Protein 5D91 (pdb70)

Structure (mmCIF, N/CA/C/O backbone):
data_5D91
#
_entry.id   5D91
#
_cell.length_a   48.632
_cell.length_b   94.069
_cell.length_c   103.916
_cell.angle_alpha   90.000
_cell.angle_beta   90.000
_cell.angle_gamma   90.000
#
_symmetry.space_group_name_H-M   'P 21 21 2'
#
loop_
_entity.id
_entity.type
_entity.pdbx_description
1 polymer 'AF2299 protein,Phosphatidylinositol synthase'
2 non-polymer 'SULFATE ION'
3 non-polymer Octadecane
4 non-polymer 'MAGNESIUM ION'
5 water water
#
loop_
_atom_site.group_PDB
_atom_site.id
_atom_site.type_symbol
_atom_site.label_atom_id
_atom_site.label_alt_id
_atom_site.label_comp_id
_atom_site.label_asym_id
_atom_site.label_entity_id
_atom_site.label_seq_id
_atom_site.pdbx_PDB_ins_code
_atom_site.Cartn_x
_atom_site.Cartn_y
_atom_site.Cartn_z
_atom_site.occupancy
_atom_site.B_iso_or_equiv
_atom_site.auth_seq_id
_atom_site.auth_comp_id
_atom_site.auth_asym_id
_atom_site.auth_atom_id
_atom_site.pdbx_PDB_model_num
ATOM 1 N N . MET A 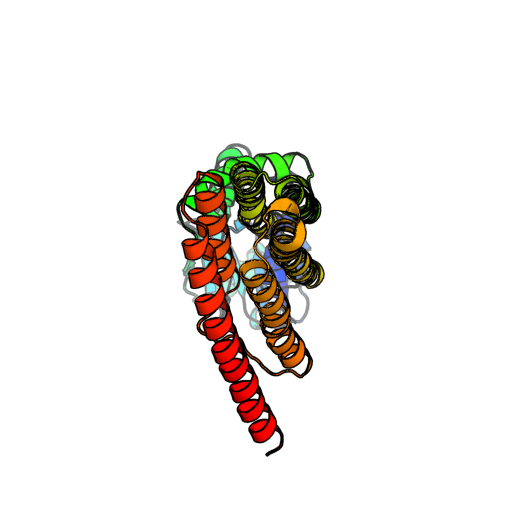1 1 ? -31.093 10.596 4.377 1.00 133.91 -130 MET A N 1
ATOM 2 C CA . MET A 1 1 ? -31.145 11.903 5.019 1.00 131.49 -130 MET A CA 1
ATOM 3 C C . MET A 1 1 ? -32.446 12.616 4.643 1.00 131.41 -130 MET A C 1
ATOM 4 O O . MET A 1 1 ? -32.793 12.723 3.466 1.00 134.62 -130 MET A O 1
ATOM 9 N N . ARG A 1 2 ? -33.165 13.090 5.655 1.00 127.08 -129 ARG A N 1
ATOM 10 C CA . ARG A 1 2 ? -34.453 13.756 5.462 1.00 122.41 -129 ARG A CA 1
ATOM 11 C C . ARG A 1 2 ? -34.402 15.281 5.628 1.00 116.92 -129 ARG A C 1
ATOM 12 O O . ARG A 1 2 ? -33.820 15.791 6.589 1.00 112.00 -129 ARG A O 1
ATOM 20 N N . LEU A 1 3 ? -35.016 16.001 4.689 1.00 116.23 -128 LEU A N 1
ATOM 21 C CA . LEU A 1 3 ? -35.007 17.467 4.703 1.00 112.97 -128 LEU A CA 1
ATOM 22 C C . LEU A 1 3 ? -36.393 18.071 4.915 1.00 107.02 -128 LEU A C 1
ATOM 23 O O . LEU A 1 3 ? -37.372 17.659 4.287 1.00 107.33 -128 LEU A O 1
ATOM 28 N N . ALA A 1 4 ? -36.456 19.072 5.788 1.00 101.60 -127 ALA A N 1
ATOM 29 C CA . ALA A 1 4 ? -37.702 19.784 6.071 1.00 90.27 -127 ALA A CA 1
ATOM 30 C C . ALA A 1 4 ? -37.536 21.297 5.921 1.00 85.62 -127 ALA A C 1
ATOM 31 O O . ALA A 1 4 ? -36.769 21.934 6.649 1.00 81.72 -127 ALA A O 1
ATOM 33 N N . TYR A 1 5 ? -38.224 21.857 4.936 1.00 84.31 -126 TYR A N 1
ATOM 34 C CA . TYR A 1 5 ? -38.187 23.291 4.685 1.00 83.83 -126 TYR A CA 1
ATOM 35 C C . TYR A 1 5 ? -39.366 24.025 5.344 1.00 83.65 -126 TYR A C 1
ATOM 36 O O . TYR A 1 5 ? -40.526 23.790 4.998 1.00 88.66 -126 TYR A O 1
ATOM 45 N N . VAL A 1 6 ? -39.071 24.900 6.304 1.00 78.82 -125 VAL A N 1
ATOM 46 C CA . VAL A 1 6 ? -40.109 25.702 6.954 1.00 76.78 -125 VAL A CA 1
ATOM 47 C C . VAL A 1 6 ? -39.942 27.155 6.526 1.00 78.99 -125 VAL A C 1
ATOM 48 O O . VAL A 1 6 ? -38.842 27.701 6.601 1.00 84.85 -125 VAL A O 1
ATOM 52 N N . LYS A 1 7 ? -41.035 27.809 6.145 1.00 77.19 -124 LYS A N 1
ATOM 53 C CA . LYS A 1 7 ? -40.930 29.178 5.657 1.00 88.56 -124 LYS A CA 1
ATOM 54 C C . LYS A 1 7 ? -40.800 30.140 6.830 1.00 94.71 -124 LYS A C 1
ATOM 55 O O . LYS A 1 7 ? -41.505 30.006 7.828 1.00 103.95 -124 LYS A O 1
ATOM 61 N N . ASN A 1 8 ? -39.882 31.096 6.718 1.00 92.92 -123 ASN A N 1
ATOM 62 C CA . ASN A 1 8 ? -39.653 32.055 7.794 1.00 94.74 -123 ASN A CA 1
ATOM 63 C C . ASN A 1 8 ? -40.846 32.981 8.030 1.00 95.06 -123 ASN A C 1
ATOM 64 O O . ASN A 1 8 ? -41.508 33.415 7.086 1.00 99.91 -123 ASN A O 1
ATOM 69 N N . HIS A 1 9 ? -41.121 33.273 9.301 1.00 92.65 -122 HIS A N 1
ATOM 70 C CA . HIS A 1 9 ? -42.227 34.158 9.665 1.00 98.41 -122 HIS A CA 1
ATOM 71 C C . HIS A 1 9 ? -41.895 35.119 10.794 1.00 100.07 -122 HIS A C 1
ATOM 72 O O . HIS A 1 9 ? -40.912 34.943 11.507 1.00 97.84 -122 HIS A O 1
ATOM 79 N N . GLU A 1 10 ? -42.756 36.118 10.964 1.00 105.57 -121 GLU A N 1
ATOM 80 C CA . GLU A 1 10 ? -42.523 37.192 11.918 1.00 108.01 -121 GLU A CA 1
ATOM 81 C C . GLU A 1 10 ? -42.718 36.750 13.374 1.00 104.93 -121 GLU A C 1
ATOM 82 O O . GLU A 1 10 ? -42.078 37.277 14.285 1.00 104.14 -121 GLU A O 1
ATOM 88 N N . ILE A 1 11 ? -43.559 35.748 13.590 1.00 101.54 -120 ILE A N 1
ATOM 89 C CA . ILE A 1 11 ? -43.922 35.368 14.951 1.00 98.57 -120 ILE A CA 1
ATOM 90 C C . ILE A 1 11 ? -43.017 34.296 15.576 1.00 89.46 -120 ILE A C 1
ATOM 91 O O . ILE A 1 11 ? -43.032 34.072 16.790 1.00 77.84 -120 ILE A O 1
ATOM 96 N N . TYR A 1 12 ? -42.176 33.692 14.753 1.00 88.01 -119 TYR A N 1
ATOM 97 C CA . TYR A 1 12 ? -41.311 32.616 15.208 1.00 86.65 -119 TYR A CA 1
ATOM 98 C C . TYR A 1 12 ? -40.296 33.116 16.237 1.00 89.50 -119 TYR A C 1
ATOM 99 O O . TYR A 1 12 ? -39.733 32.327 17.001 1.00 89.53 -119 TYR A O 1
ATOM 108 N N . GLY A 1 13 ? -40.050 34.423 16.246 1.00 90.33 -118 GLY A N 1
ATOM 109 C CA . GLY A 1 13 ? -39.087 34.990 17.170 1.00 89.62 -118 GLY A CA 1
ATOM 110 C C . GLY A 1 13 ? -39.603 35.104 18.595 1.00 90.24 -118 GLY A C 1
ATOM 111 O O . GLY A 1 13 ? -38.817 35.284 19.524 1.00 91.53 -118 GLY A O 1
ATOM 112 N N . GLU A 1 14 ? -40.920 35.029 18.777 1.00 90.26 -117 GLU A N 1
ATOM 113 C CA . GLU A 1 14 ? -41.509 35.112 20.119 1.00 89.59 -117 GLU A CA 1
ATOM 114 C C . GLU A 1 14 ? -41.157 33.894 20.976 1.00 88.09 -117 GLU A C 1
ATOM 115 O O . GLU A 1 14 ? -41.139 32.768 20.478 1.00 86.64 -117 GLU A O 1
ATOM 121 N N . LYS A 1 15 ? -40.896 34.126 22.265 1.00 87.41 -116 LYS A N 1
ATOM 122 C CA . LYS A 1 15 ? -40.519 33.064 23.206 1.00 82.16 -116 LYS A CA 1
ATOM 123 C C . LYS A 1 15 ? -41.732 32.498 23.919 1.00 78.98 -116 LYS A C 1
ATOM 124 O O . LYS A 1 15 ? -42.534 33.248 24.468 1.00 83.33 -116 LYS A O 1
ATOM 130 N N . LEU A 1 16 ? -41.883 31.178 23.887 1.00 71.97 -115 LEU A N 1
ATOM 131 C CA . LEU A 1 16 ? -43.010 30.543 24.549 1.00 64.14 -115 LEU A CA 1
ATOM 132 C C . LEU A 1 16 ? -42.514 29.429 25.476 1.00 59.07 -115 LEU A C 1
ATOM 133 O O . LEU A 1 16 ? -41.919 28.450 25.019 1.00 55.92 -115 LEU A O 1
ATOM 138 N N . LEU A 1 17 ? -42.756 29.600 26.777 1.00 58.44 -114 LEU A N 1
ATOM 139 C CA . LEU A 1 17 ? -42.359 28.631 27.797 1.00 61.32 -114 LEU A CA 1
ATOM 140 C C . LEU A 1 17 ? -40.860 28.308 27.757 1.00 62.49 -114 LEU A C 1
ATOM 141 O O . LEU A 1 17 ? -40.450 27.170 27.957 1.00 64.14 -114 LEU A O 1
ATOM 146 N N . GLY A 1 18 ? -40.049 29.326 27.503 1.00 65.68 -113 GLY A N 1
ATOM 147 C CA . GLY A 1 18 ? -38.603 29.205 27.608 1.00 66.59 -113 GLY A CA 1
ATOM 148 C C . GLY A 1 18 ? -37.801 29.060 26.322 1.00 68.62 -113 GLY A C 1
ATOM 149 O O . GLY A 1 18 ? -36.634 29.437 26.278 1.00 74.50 -113 GLY A O 1
ATOM 150 N N . LEU A 1 19 ? -38.416 28.528 25.277 1.00 63.28 -112 LEU A N 1
ATOM 151 C CA . LEU A 1 19 ? -37.797 28.486 23.966 1.00 60.67 -112 LEU A CA 1
ATOM 152 C C . LEU A 1 19 ? -38.482 29.480 23.040 1.00 69.66 -112 LEU A C 1
ATOM 153 O O . LEU A 1 19 ? -39.533 30.006 23.383 1.00 78.34 -112 LEU A O 1
ATOM 158 N N . THR A 1 20 ? -37.915 29.715 21.859 1.00 68.43 -111 THR A N 1
ATOM 159 C CA . THR A 1 20 ? -38.626 30.459 20.814 1.00 66.90 -111 THR A CA 1
ATOM 160 C C . THR A 1 20 ? -39.484 29.474 20.042 1.00 65.48 -111 THR A C 1
ATOM 161 O O . THR A 1 20 ? -39.213 28.271 20.051 1.00 63.01 -111 THR A O 1
ATOM 165 N N . LEU A 1 21 ? -40.543 29.975 19.411 1.00 68.81 -110 LEU A N 1
ATOM 166 C CA . LEU A 1 21 ? -41.380 29.160 18.532 1.00 66.81 -110 LEU A CA 1
ATOM 167 C C . LEU A 1 21 ? -40.555 28.586 17.387 1.00 67.81 -110 LEU A C 1
ATOM 168 O O . LEU A 1 21 ? -40.778 27.457 16.941 1.00 66.55 -110 LEU A O 1
ATOM 173 N N . ARG A 1 22 ? -39.601 29.379 16.913 1.00 69.84 -109 ARG A N 1
ATOM 174 C CA . ARG A 1 22 ? -38.665 28.932 15.896 1.00 71.91 -109 ARG A CA 1
ATOM 175 C C . ARG A 1 22 ? -37.885 27.714 16.399 1.00 65.04 -109 ARG A C 1
ATOM 176 O O . ARG A 1 22 ? -37.820 26.678 15.734 1.00 61.92 -109 ARG A O 1
ATOM 184 N N . GLU A 1 23 ? -37.285 27.846 17.574 1.00 60.08 -108 GLU A N 1
ATOM 185 C CA . GLU A 1 23 ? -36.551 26.741 18.166 1.00 60.77 -108 GLU A CA 1
ATOM 186 C C . GLU A 1 23 ? -37.452 25.521 18.393 1.00 59.19 -108 GLU A C 1
ATOM 187 O O . GLU A 1 23 ? -37.018 24.386 18.190 1.00 58.62 -108 GLU A O 1
ATOM 193 N N . ARG A 1 24 ? -38.713 25.756 18.764 1.00 60.36 -107 ARG A N 1
ATOM 194 C CA . ARG A 1 24 ? -39.639 24.666 19.071 1.00 56.44 -107 ARG A CA 1
ATOM 195 C C . ARG A 1 24 ? -39.993 23.833 17.838 1.00 57.80 -107 ARG A C 1
ATOM 196 O O . ARG A 1 24 ? -39.981 22.601 17.891 1.00 57.61 -107 ARG A O 1
ATOM 204 N N . ILE A 1 25 ? -40.282 24.497 16.723 1.00 62.08 -106 ILE A N 1
ATOM 205 C CA . ILE A 1 25 ? -40.611 23.771 15.500 1.00 62.89 -106 ILE A CA 1
ATOM 206 C C . ILE A 1 25 ? -39.355 23.075 14.963 1.00 63.60 -106 ILE A C 1
ATOM 207 O O . ILE A 1 25 ? -39.416 21.926 14.523 1.00 64.51 -106 ILE A O 1
ATOM 212 N N . GLU A 1 26 ? -38.201 23.715 15.115 1.00 61.63 -105 GLU A N 1
ATOM 213 C CA . GLU A 1 26 ? -36.957 23.125 14.639 1.00 67.16 -105 GLU A CA 1
ATOM 214 C C . GLU A 1 26 ? -36.600 21.856 15.397 1.00 64.89 -105 GLU A C 1
ATOM 215 O O . GLU A 1 26 ? -36.217 20.855 14.796 1.00 65.78 -105 GLU A O 1
ATOM 221 N N . LYS A 1 27 ? -36.711 21.903 16.718 1.00 59.95 -104 LYS A N 1
ATOM 222 C CA . LYS A 1 27 ? -36.380 20.748 17.532 1.00 59.26 -104 LYS A CA 1
ATOM 223 C C . LYS A 1 27 ? -37.393 19.617 17.395 1.00 64.29 -104 LYS A C 1
ATOM 224 O O . LYS A 1 27 ? -37.024 18.438 17.419 1.00 64.62 -104 LYS A O 1
ATOM 230 N N . THR A 1 28 ? -38.660 19.979 17.220 1.00 62.35 -103 THR A N 1
ATOM 231 C CA . THR A 1 28 ? -39.703 19.003 16.973 1.00 62.45 -103 THR A CA 1
ATOM 232 C C . THR A 1 28 ? -39.397 18.204 15.727 1.00 67.47 -103 THR A C 1
ATOM 233 O O . THR A 1 28 ? -39.453 16.978 15.740 1.00 72.55 -103 THR A O 1
ATOM 237 N N . LEU A 1 29 ? -39.066 18.907 14.649 1.00 63.25 -102 LEU A N 1
ATOM 238 C CA . LEU A 1 29 ? -38.767 18.255 13.383 1.00 67.58 -102 LEU A CA 1
ATOM 239 C C . LEU A 1 29 ? -37.468 17.468 13.422 1.00 66.66 -102 LEU A C 1
ATOM 240 O O . LEU A 1 29 ? -37.316 16.464 12.732 1.00 68.73 -102 LEU A O 1
ATOM 245 N N . GLN A 1 30 ? -36.549 17.891 14.271 1.00 65.46 -101 GLN A N 1
ATOM 246 C CA . GLN A 1 30 ? -35.299 17.172 14.418 1.00 77.31 -101 GLN A CA 1
ATOM 247 C C . GLN A 1 30 ? -35.534 15.841 15.109 1.00 75.79 -101 GLN A C 1
ATOM 248 O O . GLN A 1 30 ? -34.944 14.828 14.716 1.00 78.70 -101 GLN A O 1
ATOM 254 N N . ARG A 1 31 ? -36.431 15.835 16.096 1.00 68.73 -100 ARG A N 1
ATOM 255 C CA . ARG A 1 31 ? -36.755 14.606 16.804 1.00 72.25 -100 ARG A CA 1
ATOM 256 C C . ARG A 1 31 ? -37.484 13.638 15.890 1.00 80.22 -100 ARG A C 1
ATOM 257 O O . ARG A 1 31 ? -37.462 12.430 16.114 1.00 84.80 -100 ARG A O 1
ATOM 265 N N . ALA A 1 32 ? -38.107 14.175 14.843 1.00 84.00 -99 ALA A N 1
ATOM 266 C CA . ALA A 1 32 ? -38.784 13.355 13.845 1.00 83.73 -99 ALA A CA 1
ATOM 267 C C . ALA A 1 32 ? -37.776 12.937 12.771 1.00 88.92 -99 ALA A C 1
ATOM 268 O O . ALA A 1 32 ? -38.131 12.294 11.783 1.00 93.25 -99 ALA A O 1
ATOM 270 N N . GLY A 1 33 ? -36.521 13.343 12.955 1.00 86.81 -98 GLY A N 1
ATOM 271 C CA . GLY A 1 33 ? -35.453 12.968 12.044 1.00 88.86 -98 GLY A CA 1
ATOM 272 C C . GLY A 1 33 ? -35.286 13.800 10.786 1.00 84.87 -98 GLY A C 1
ATOM 273 O O . GLY A 1 33 ? -34.864 13.288 9.747 1.00 85.63 -98 GLY A O 1
ATOM 274 N N . PHE A 1 34 ? -35.600 15.086 10.879 1.00 79.97 -97 PHE A N 1
ATOM 275 C CA . PHE A 1 34 ? -35.467 15.973 9.738 1.00 80.82 -97 PHE A CA 1
ATOM 276 C C . PHE A 1 34 ? -34.439 17.043 10.014 1.00 81.69 -97 PHE A C 1
ATOM 277 O O . PHE A 1 34 ? -34.399 17.606 11.105 1.00 82.45 -97 PHE A O 1
ATOM 285 N N . ASP A 1 35 ? -33.646 17.358 9.000 1.00 80.28 -96 ASP A N 1
ATOM 286 C CA . ASP A 1 35 ? -32.753 18.497 9.063 1.00 86.40 -96 ASP A CA 1
ATOM 287 C C . ASP A 1 35 ? -33.496 19.727 8.548 1.00 76.35 -96 ASP A C 1
ATOM 288 O O . ASP A 1 35 ? -34.069 19.707 7.461 1.00 79.45 -96 ASP A O 1
ATOM 293 N N . VAL A 1 36 ? -33.567 20.758 9.379 1.00 74.19 -95 VAL A N 1
ATOM 294 C CA . VAL A 1 36 ? -34.424 21.908 9.123 1.00 73.39 -95 VAL A CA 1
ATOM 295 C C . VAL A 1 36 ? -33.759 23.102 8.418 1.00 74.90 -95 VAL A C 1
ATOM 296 O O . VAL A 1 36 ? -32.745 23.628 8.878 1.00 74.99 -95 VAL A O 1
ATOM 300 N N . ARG A 1 37 ? -34.380 23.530 7.317 1.00 77.20 -94 ARG A N 1
ATOM 301 C CA . ARG A 1 37 ? -33.971 24.704 6.546 1.00 79.27 -94 ARG A CA 1
ATOM 302 C C . ARG A 1 37 ? -35.068 25.770 6.591 1.00 77.43 -94 ARG A C 1
ATOM 303 O O . ARG A 1 37 ? -36.176 25.540 6.106 1.00 77.41 -94 ARG A O 1
ATOM 311 N N . PHE A 1 38 ? -34.773 26.918 7.196 1.00 77.43 -93 PHE A N 1
ATOM 312 C CA . PHE A 1 38 ? -35.695 28.058 7.190 1.00 79.88 -93 PHE A CA 1
ATOM 313 C C . PHE A 1 38 ? -35.464 28.849 5.911 1.00 87.29 -93 PHE A C 1
ATOM 314 O O . PHE A 1 38 ? -34.316 29.156 5.574 1.00 89.78 -93 PHE A O 1
ATOM 322 N N . PHE A 1 39 ? -36.533 29.168 5.187 1.00 88.98 -92 PHE A N 1
ATOM 323 C CA . PHE A 1 39 ? -36.369 29.827 3.897 1.00 91.17 -92 PHE A CA 1
ATOM 324 C C . PHE A 1 39 ? -37.314 30.999 3.656 1.00 98.74 -92 PHE A C 1
ATOM 325 O O . PHE A 1 39 ? -38.490 30.941 4.007 1.00 103.08 -92 PHE A O 1
ATOM 333 N N . ASP A 1 40 ? -36.772 32.087 3.116 1.00 105.89 -91 ASP A N 1
ATOM 334 C CA . ASP A 1 40 ? -37.592 33.150 2.551 1.00 114.33 -91 ASP A CA 1
ATOM 335 C C . ASP A 1 40 ? -38.009 32.775 1.130 1.00 122.83 -91 ASP A C 1
ATOM 336 O O . ASP A 1 40 ? -39.132 33.050 0.707 1.00 127.31 -91 ASP A O 1
ATOM 341 N N . GLU A 1 41 ? -37.095 32.144 0.396 1.00 126.64 -90 GLU A N 1
ATOM 342 C CA . GLU A 1 41 ? -37.418 31.579 -0.911 1.00 126.67 -90 GLU A CA 1
ATOM 343 C C . GLU A 1 41 ? -36.718 30.235 -1.064 1.00 119.18 -90 GLU A C 1
ATOM 344 O O . GLU A 1 41 ? -35.526 30.116 -0.783 1.00 120.80 -90 GLU A O 1
ATOM 350 N N . LEU A 1 42 ? -37.463 29.224 -1.494 1.00 106.87 -89 LEU A N 1
ATOM 351 C CA . LEU A 1 42 ? -36.984 27.849 -1.432 1.00 100.48 -89 LEU A CA 1
ATOM 352 C C . LEU A 1 42 ? -35.898 27.511 -2.449 1.00 104.31 -89 LEU A C 1
ATOM 353 O O . LEU A 1 42 ? -36.045 27.767 -3.642 1.00 109.93 -89 LEU A O 1
ATOM 358 N N . SER A 1 43 ? -34.817 26.910 -1.952 1.00 102.64 -88 SER A N 1
ATOM 359 C CA . SER A 1 43 ? -33.808 26.269 -2.788 1.00 104.78 -88 SER A CA 1
ATOM 360 C C . SER A 1 43 ? -33.768 24.802 -2.400 1.00 101.21 -88 SER A C 1
ATOM 361 O O . SER A 1 43 ? -33.408 24.451 -1.277 1.00 97.30 -88 SER A O 1
ATOM 364 N N . LEU A 1 44 ? -34.187 23.953 -3.330 1.00 105.48 -87 LEU A N 1
ATOM 365 C CA . LEU A 1 44 ? -34.377 22.538 -3.048 1.00 113.34 -87 LEU A CA 1
ATOM 366 C C . LEU A 1 44 ? -33.061 21.763 -3.158 1.00 118.83 -87 LEU A C 1
ATOM 367 O O . LEU A 1 44 ? -32.230 22.050 -4.019 1.00 123.42 -87 LEU A O 1
ATOM 372 N N . GLU A 1 45 ? -32.865 20.799 -2.264 1.00 119.54 -86 GLU A N 1
ATOM 373 C CA . GLU A 1 45 ? -31.673 19.957 -2.283 1.00 123.21 -86 GLU A CA 1
ATOM 374 C C . GLU A 1 45 ? -32.089 18.514 -2.593 1.00 127.67 -86 GLU A C 1
ATOM 375 O O . GLU A 1 45 ? -33.230 18.128 -2.344 1.00 125.49 -86 GLU A O 1
ATOM 381 N N . GLU A 1 46 ? -31.171 17.722 -3.138 1.00 139.65 -85 GLU A N 1
ATOM 382 C CA . GLU A 1 46 ? -31.449 16.318 -3.444 1.00 148.39 -85 GLU A CA 1
ATOM 383 C C . GLU A 1 46 ? -31.565 15.512 -2.146 1.00 149.97 -85 GLU A C 1
ATOM 384 O O . GLU A 1 46 ? -30.672 15.547 -1.301 1.00 153.60 -85 GLU A O 1
ATOM 390 N N . ALA A 1 47 ? -32.677 14.802 -1.985 1.00 149.69 -84 ALA A N 1
ATOM 391 C CA . ALA A 1 47 ? -32.944 14.051 -0.762 1.00 142.51 -84 ALA A CA 1
ATOM 392 C C . ALA A 1 47 ? -34.044 13.021 -0.985 1.00 142.51 -84 ALA A C 1
ATOM 393 O O . ALA A 1 47 ? -34.474 12.790 -2.117 1.00 145.62 -84 ALA A O 1
ATOM 395 N N . GLU A 1 48 ? -34.486 12.394 0.099 1.00 141.63 -83 GLU A N 1
ATOM 396 C CA . GLU A 1 48 ? -35.542 11.390 0.028 1.00 147.24 -83 GLU A CA 1
ATOM 397 C C . GLU A 1 48 ? -36.911 11.984 0.331 1.00 146.93 -83 GLU A C 1
ATOM 398 O O . GLU A 1 48 ? -37.778 12.077 -0.541 1.00 148.53 -83 GLU A O 1
ATOM 404 N N . ASP A 1 49 ? -37.088 12.390 1.580 1.00 144.88 -82 ASP A N 1
ATOM 405 C CA . ASP A 1 49 ? -38.326 12.990 2.050 1.00 142.92 -82 ASP A CA 1
ATOM 406 C C . ASP A 1 49 ? -38.286 14.510 1.976 1.00 138.22 -82 ASP A C 1
ATOM 407 O O . ASP A 1 49 ? -37.258 15.129 2.256 1.00 138.51 -82 ASP A O 1
ATOM 412 N N . TYR A 1 50 ? -39.400 15.107 1.574 1.00 132.24 -81 TYR A N 1
ATOM 413 C CA . TYR A 1 50 ? -39.502 16.557 1.545 1.00 122.12 -81 TYR A CA 1
ATOM 414 C C . TYR A 1 50 ? -40.717 17.023 2.342 1.00 110.59 -81 TYR A C 1
ATOM 415 O O . TYR A 1 50 ? -41.859 16.720 2.006 1.00 110.34 -81 TYR A O 1
ATOM 424 N N . LEU A 1 51 ? -40.446 17.754 3.415 1.00 100.43 -80 LEU A N 1
ATOM 425 C CA . LEU A 1 51 ? -41.481 18.288 4.281 1.00 91.13 -80 LEU A CA 1
ATOM 426 C C . LEU A 1 51 ? -41.534 19.799 4.207 1.00 87.99 -80 LEU A C 1
ATOM 427 O O . LEU A 1 51 ? -40.596 20.470 4.610 1.00 84.26 -80 LEU A O 1
ATOM 432 N N . ILE A 1 52 ? -42.596 20.329 3.611 1.00 90.90 -79 ILE A N 1
ATOM 433 C CA . ILE A 1 52 ? -42.715 21.771 3.417 1.00 92.95 -79 ILE A CA 1
ATOM 434 C C . ILE A 1 52 ? -43.743 22.408 4.345 1.00 93.52 -79 ILE A C 1
ATOM 435 O O . ILE A 1 52 ? -44.932 22.149 4.215 1.00 98.30 -79 ILE A O 1
ATOM 440 N N . ILE A 1 53 ? -43.298 23.262 5.260 1.00 92.44 -78 ILE A N 1
ATOM 441 C CA . ILE A 1 53 ? -44.225 23.974 6.130 1.00 90.16 -78 ILE A CA 1
ATOM 442 C C . ILE A 1 53 ? -44.283 25.450 5.754 1.00 87.09 -78 ILE A C 1
ATOM 443 O O . ILE A 1 53 ? -43.257 26.129 5.742 1.00 86.24 -78 ILE A O 1
ATOM 448 N N . LEU A 1 54 ? -45.489 25.950 5.504 1.00 87.98 -77 LEU A N 1
ATOM 449 C CA . LEU A 1 54 ? -45.688 27.336 5.076 1.00 90.81 -77 LEU A CA 1
ATOM 450 C C . LEU A 1 54 ? -46.218 28.227 6.191 1.00 96.82 -77 LEU A C 1
ATOM 451 O O . LEU A 1 54 ? -45.547 29.164 6.607 1.00 105.07 -77 LEU A O 1
ATOM 456 N N . GLU A 1 55 ? -47.445 27.977 6.626 1.00 98.75 -76 GLU A N 1
ATOM 457 C CA . GLU A 1 55 ? -48.041 28.749 7.714 1.00 100.24 -76 GLU A CA 1
ATOM 458 C C . GLU A 1 55 ? -47.282 28.545 9.019 1.00 96.59 -76 GLU A C 1
ATOM 459 O O . GLU A 1 55 ? -46.793 27.448 9.280 1.00 99.00 -76 GLU A O 1
ATOM 465 N N . PRO A 1 56 ? -47.156 29.607 9.833 1.00 91.64 -75 PRO A N 1
ATOM 466 C CA . PRO A 1 56 ? -46.525 29.483 11.155 1.00 86.96 -75 PRO A CA 1
ATOM 467 C C . PRO A 1 56 ? -47.321 28.524 12.044 1.00 85.64 -75 PRO A C 1
ATOM 468 O O . PRO A 1 56 ? -48.534 28.683 12.183 1.00 73.98 -75 PRO A O 1
ATOM 472 N N . VAL A 1 57 ? -46.650 27.539 12.633 1.00 78.01 -74 VAL A N 1
ATOM 473 C CA . VAL A 1 57 ? -47.370 26.494 13.341 1.00 79.71 -74 VAL A CA 1
ATOM 474 C C . VAL A 1 57 ? -46.618 25.956 14.561 1.00 81.10 -74 VAL A C 1
ATOM 475 O O . VAL A 1 57 ? -45.384 25.819 14.564 1.00 81.51 -74 VAL A O 1
ATOM 479 N N . LEU A 1 58 ? -47.373 25.713 15.627 1.00 77.96 -73 LEU A N 1
ATOM 480 C CA . LEU A 1 58 ? -46.837 25.042 16.803 1.00 70.81 -73 LEU A CA 1
ATOM 481 C C . LEU A 1 58 ? -47.324 23.599 16.783 1.00 72.55 -73 LEU A C 1
ATOM 482 O O . LEU A 1 58 ? -48.519 23.342 16.936 1.00 79.22 -73 LEU A O 1
ATOM 487 N N . ILE A 1 59 ? -46.404 22.663 16.570 1.00 68.25 -72 ILE A N 1
ATOM 488 C CA . ILE A 1 59 ? -46.766 21.252 16.516 1.00 71.81 -72 ILE A CA 1
ATOM 489 C C . ILE A 1 59 ? -46.801 20.684 17.923 1.00 69.85 -72 ILE A C 1
ATOM 490 O O . ILE A 1 59 ? -45.773 20.647 18.608 1.00 65.93 -72 ILE A O 1
ATOM 495 N N . LEU A 1 60 ? -47.974 20.243 18.361 1.00 67.51 -71 LEU A N 1
ATOM 496 C CA . LEU A 1 60 ? -48.110 19.748 19.720 1.00 65.59 -71 LEU A CA 1
ATOM 497 C C . LEU A 1 60 ? -47.932 18.249 19.820 1.00 68.56 -71 LEU A C 1
ATOM 498 O O . LEU A 1 60 ? -47.739 17.730 20.912 1.00 72.23 -71 LEU A O 1
ATOM 503 N N . GLU A 1 61 ? -47.879 17.566 18.685 1.00 74.07 -70 GLU A N 1
ATOM 504 C CA . GLU A 1 61 ? -47.766 16.115 18.709 1.00 80.68 -70 GLU A CA 1
ATOM 505 C C . GLU A 1 61 ? -46.375 15.668 19.102 1.00 80.32 -70 GLU A C 1
ATOM 506 O O . GLU A 1 61 ? -45.390 16.172 18.574 1.00 86.42 -70 GLU A O 1
ATOM 512 N N . ARG A 1 62 ? -46.303 14.701 20.013 1.00 80.72 -69 ARG A N 1
ATOM 513 C CA . ARG A 1 62 ? -45.027 14.255 20.565 1.00 85.42 -69 ARG A CA 1
ATOM 514 C C . ARG A 1 62 ? -44.215 13.483 19.533 1.00 91.89 -69 ARG A C 1
ATOM 515 O O . ARG A 1 62 ? -43.186 13.966 19.071 1.00 98.05 -69 ARG A O 1
ATOM 517 N N . ASP A 1 63 ? -44.667 12.286 19.180 1.00 94.38 -68 ASP A N 1
ATOM 518 C CA . ASP A 1 63 ? -43.997 11.501 18.150 1.00 98.03 -68 ASP A CA 1
ATOM 519 C C . ASP A 1 63 ? -44.689 11.688 16.811 1.00 96.31 -68 ASP A C 1
ATOM 520 O O . ASP A 1 63 ? -45.841 11.298 16.641 1.00 99.27 -68 ASP A O 1
ATOM 525 N N . LEU A 1 64 ? -43.990 12.286 15.860 1.00 95.51 -67 LEU A N 1
ATOM 526 C CA . LEU A 1 64 ? -44.558 12.467 14.536 1.00 96.29 -67 LEU A CA 1
ATOM 527 C C . LEU A 1 64 ? -43.955 11.450 13.591 1.00 101.57 -67 LEU A C 1
ATOM 528 O O . LEU A 1 64 ? -42.769 11.505 13.263 1.00 100.46 -67 LEU A O 1
ATOM 533 N N . LEU A 1 65 ? -44.794 10.522 13.153 1.00 110.03 -66 LEU A N 1
ATOM 534 C CA . LEU A 1 65 ? -44.362 9.460 12.264 1.00 116.40 -66 LEU A CA 1
ATOM 535 C C . LEU A 1 65 ? -44.904 9.697 10.862 1.00 116.06 -66 LEU A C 1
ATOM 536 O O . LEU A 1 65 ? -46.114 9.680 10.646 1.00 117.13 -66 LEU A O 1
ATOM 541 N N . LEU A 1 66 ? -44.002 9.953 9.920 1.00 116.27 -65 LEU A N 1
ATOM 542 C CA . LEU A 1 66 ? -44.402 10.211 8.545 1.00 114.14 -65 LEU A CA 1
ATOM 543 C C . LEU A 1 66 ? -44.057 9.032 7.641 1.00 119.69 -65 LEU A C 1
ATOM 544 O O . LEU A 1 66 ? -42.884 8.777 7.346 1.00 121.83 -65 LEU A O 1
ATOM 549 N N . GLU A 1 67 ? -45.093 8.337 7.182 1.00 121.17 -64 GLU A N 1
ATOM 550 C CA . GLU A 1 67 ? -44.926 7.196 6.293 1.00 122.35 -64 GLU A CA 1
ATOM 551 C C . GLU A 1 67 ? -45.743 7.389 5.025 1.00 122.81 -64 GLU A C 1
ATOM 552 O O . GLU A 1 67 ? -46.972 7.402 5.060 1.00 121.17 -64 GLU A O 1
ATOM 554 N N . GLY A 1 68 ? -45.048 7.531 3.903 1.00 127.25 -63 GLY A N 1
ATOM 555 C CA . GLY A 1 68 ? -45.697 7.741 2.625 1.00 128.44 -63 GLY A CA 1
ATOM 556 C C . GLY A 1 68 ? -46.137 9.178 2.446 1.00 125.94 -63 GLY A C 1
ATOM 557 O O . GLY A 1 68 ? -46.226 9.940 3.407 1.00 123.27 -63 GLY A O 1
ATOM 558 N N . ARG A 1 69 ? -46.414 9.539 1.201 1.00 124.15 -62 ARG A N 1
ATOM 559 C CA . ARG A 1 69 ? -46.866 10.877 0.845 1.00 122.15 -62 ARG A CA 1
ATOM 560 C C . ARG A 1 69 ? -48.259 11.203 1.386 1.00 126.33 -62 ARG A C 1
ATOM 561 O O . ARG A 1 69 ? -49.120 10.322 1.455 1.00 130.85 -62 ARG A O 1
ATOM 569 N N . LYS A 1 70 ? -48.488 12.474 1.723 1.00 125.41 -61 LYS A N 1
ATOM 570 C CA . LYS A 1 70 ? -49.752 12.938 2.325 1.00 125.49 -61 LYS A CA 1
ATOM 571 C C . LYS A 1 70 ? -49.734 14.449 2.553 1.00 121.71 -61 LYS A C 1
ATOM 572 O O . LYS A 1 70 ? -48.706 15.101 2.404 1.00 118.52 -61 LYS A O 1
ATOM 578 N N . ILE A 1 71 ? -50.897 14.997 2.891 1.00 123.66 -60 ILE A N 1
ATOM 579 C CA . ILE A 1 71 ? -51.020 16.403 3.259 1.00 122.28 -60 ILE A CA 1
ATOM 580 C C . ILE A 1 71 ? -51.274 16.517 4.759 1.00 120.30 -60 ILE A C 1
ATOM 581 O O . ILE A 1 71 ? -52.169 15.871 5.305 1.00 120.79 -60 ILE A O 1
ATOM 586 N N . LEU A 1 72 ? -50.463 17.322 5.431 1.00 116.98 -59 LEU A N 1
ATOM 587 C CA . LEU A 1 72 ? -50.572 17.466 6.876 1.00 112.31 -59 LEU A CA 1
ATOM 588 C C . LEU A 1 72 ? -51.589 18.538 7.256 1.00 109.66 -59 LEU A C 1
ATOM 589 O O . LEU A 1 72 ? -51.471 19.698 6.854 1.00 109.73 -59 LEU A O 1
ATOM 594 N N . VAL A 1 73 ? -52.631 18.119 7.966 1.00 108.14 -58 VAL A N 1
ATOM 595 C CA . VAL A 1 73 ? -53.703 19.021 8.367 1.00 107.34 -58 VAL A CA 1
ATOM 596 C C . VAL A 1 73 ? -54.040 18.901 9.859 1.00 108.97 -58 VAL A C 1
ATOM 597 O O . VAL A 1 73 ? -53.921 17.826 10.453 1.00 107.59 -58 VAL A O 1
ATOM 601 N N . SER A 1 74 ? -54.430 20.020 10.461 1.00 109.55 -57 SER A N 1
ATOM 602 C CA . SER A 1 74 ? -54.930 20.016 11.830 1.00 112.14 -57 SER A CA 1
ATOM 603 C C . SER A 1 74 ? -56.218 20.841 11.909 1.00 114.39 -57 SER A C 1
ATOM 604 O O . SER A 1 74 ? -56.191 22.053 11.720 1.00 112.55 -57 SER A O 1
ATOM 607 N N . ASP A 1 75 ? -57.333 20.176 12.202 1.00 123.85 -56 ASP A N 1
ATOM 608 C CA . ASP A 1 75 ? -58.649 20.829 12.327 1.00 132.03 -56 ASP A CA 1
ATOM 609 C C . ASP A 1 75 ? -59.037 21.775 11.185 1.00 133.98 -56 ASP A C 1
ATOM 610 O O . ASP A 1 75 ? -59.539 22.873 11.430 1.00 132.57 -56 ASP A O 1
ATOM 615 N N . GLY A 1 76 ? -58.789 21.355 9.947 1.00 138.99 -55 GLY A N 1
ATOM 616 C CA . GLY A 1 76 ? -59.185 22.131 8.785 1.00 140.94 -55 GLY A CA 1
ATOM 617 C C . GLY A 1 76 ? -58.072 22.986 8.226 1.00 133.87 -55 GLY A C 1
ATOM 618 O O . GLY A 1 76 ? -58.068 23.330 7.046 1.00 122.30 -55 GLY A O 1
ATOM 619 N N . PHE A 1 77 ? -57.111 23.311 9.081 1.00 146.20 -54 PHE A N 1
ATOM 620 C CA . PHE A 1 77 ? -55.931 24.048 8.656 1.00 152.11 -54 PHE A CA 1
ATOM 621 C C . PHE A 1 77 ? -55.020 23.122 7.858 1.00 144.81 -54 PHE A C 1
ATOM 622 O O . PHE A 1 77 ? -54.841 21.959 8.209 1.00 145.95 -54 PHE A O 1
ATOM 630 N N . THR A 1 78 ? -54.422 23.645 6.798 1.00 131.86 -53 THR A N 1
ATOM 631 C CA . THR A 1 78 ? -53.362 22.921 6.125 1.00 118.42 -53 THR A CA 1
ATOM 632 C C . THR A 1 78 ? -52.060 23.531 6.590 1.00 109.40 -53 THR A C 1
ATOM 633 O O . THR A 1 78 ? -51.714 24.646 6.204 1.00 106.60 -53 THR A O 1
ATOM 637 N N . VAL A 1 79 ? -51.368 22.799 7.456 1.00 107.81 -52 VAL A N 1
ATOM 638 C CA . VAL A 1 79 ? -50.178 23.298 8.127 1.00 107.41 -52 VAL A CA 1
ATOM 639 C C . VAL A 1 79 ? -48.911 23.154 7.286 1.00 110.16 -52 VAL A C 1
ATOM 640 O O . VAL A 1 79 ? -48.006 23.981 7.384 1.00 110.95 -52 VAL A O 1
ATOM 644 N N . GLY A 1 80 ? -48.850 22.114 6.459 1.00 110.94 -51 GLY A N 1
ATOM 645 C CA . GLY A 1 80 ? -47.683 21.868 5.635 1.00 104.60 -51 GLY A CA 1
ATOM 646 C C . GLY A 1 80 ? -47.848 20.683 4.708 1.00 98.03 -51 GLY A C 1
ATOM 647 O O . GLY A 1 80 ? -48.828 19.941 4.783 1.00 99.68 -51 GLY A O 1
ATOM 648 N N . TYR A 1 81 ? -46.919 20.542 3.777 1.00 94.62 -50 TYR A N 1
ATOM 649 C CA . TYR A 1 81 ? -46.979 19.431 2.841 1.00 101.66 -50 TYR A CA 1
ATOM 650 C C . TYR A 1 81 ? -45.834 18.433 3.029 1.00 101.46 -50 TYR A C 1
ATOM 651 O O . TYR A 1 81 ? -44.711 18.812 3.365 1.00 102.50 -50 TYR A O 1
ATOM 660 N N . PHE A 1 82 ? -46.122 17.158 2.793 1.00 99.49 -49 PHE A N 1
ATOM 661 C CA . PHE A 1 82 ? -45.085 16.137 2.734 1.00 98.68 -49 PHE A CA 1
ATOM 662 C C . PHE A 1 82 ? -45.035 15.527 1.330 1.00 109.47 -49 PHE A C 1
ATOM 663 O O . PHE A 1 82 ? -45.938 14.787 0.931 1.00 116.91 -49 PHE A O 1
ATOM 671 N N . PHE A 1 83 ? -43.976 15.839 0.590 1.00 107.99 -48 PHE A N 1
ATOM 672 C CA . PHE A 1 83 ? -43.804 15.355 -0.776 1.00 109.16 -48 PHE A CA 1
ATOM 673 C C . PHE A 1 83 ? -42.666 14.347 -0.856 1.00 115.34 -48 PHE A C 1
ATOM 674 O O . PHE A 1 83 ? -41.728 14.393 -0.059 1.00 114.83 -48 PHE A O 1
ATOM 682 N N . GLY A 1 84 ? -42.764 13.417 -1.800 1.00 124.02 -47 GLY A N 1
ATOM 683 C CA . GLY A 1 84 ? -41.705 12.446 -2.007 1.00 124.53 -47 GLY A CA 1
ATOM 684 C C . GLY A 1 84 ? -40.601 12.994 -2.890 1.00 124.60 -47 GLY A C 1
ATOM 685 O O . GLY A 1 84 ? -40.565 14.188 -3.184 1.00 121.74 -47 GLY A O 1
ATOM 686 N N . GLY A 1 85 ? -39.719 12.113 -3.347 1.00 128.26 -46 GLY A N 1
ATOM 687 C CA . GLY A 1 85 ? -38.601 12.520 -4.177 1.00 129.25 -46 GLY A CA 1
ATOM 688 C C . GLY A 1 85 ? -39.026 13.068 -5.522 1.00 126.31 -46 GLY A C 1
ATOM 689 O O . GLY A 1 85 ? -38.300 13.846 -6.141 1.00 125.39 -46 GLY A O 1
ATOM 690 N N . ASP A 1 86 ? -40.217 12.676 -5.961 1.00 127.51 -45 ASP A N 1
ATOM 691 C CA . ASP A 1 86 ? -40.757 13.110 -7.246 1.00 132.06 -45 ASP A CA 1
ATOM 692 C C . ASP A 1 86 ? -40.811 14.632 -7.391 1.00 131.60 -45 ASP A C 1
ATOM 693 O O . ASP A 1 86 ? -40.661 15.158 -8.499 1.00 129.94 -45 ASP A O 1
ATOM 698 N N . PHE A 1 87 ? -41.005 15.333 -6.273 1.00 127.38 -44 PHE A N 1
ATOM 699 C CA . PHE A 1 87 ? -41.109 16.792 -6.289 1.00 117.34 -44 PHE A CA 1
ATOM 700 C C . PHE A 1 87 ? -39.844 17.476 -6.839 1.00 115.89 -44 PHE A C 1
ATOM 701 O O . PHE A 1 87 ? -39.889 18.636 -7.261 1.00 113.17 -44 PHE A O 1
ATOM 709 N N . ARG A 1 88 ? -38.728 16.753 -6.861 1.00 116.45 -43 ARG A N 1
ATOM 710 C CA . ARG A 1 88 ? -37.488 17.291 -7.419 1.00 118.53 -43 ARG A CA 1
ATOM 711 C C . ARG A 1 88 ? -37.618 17.485 -8.925 1.00 120.74 -43 ARG A C 1
ATOM 712 O O . ARG A 1 88 ? -36.983 18.358 -9.511 1.00 120.97 -43 ARG A O 1
ATOM 714 N N . THR A 1 89 ? -38.480 16.688 -9.540 1.00 123.79 -42 THR A N 1
ATOM 715 C CA . THR A 1 89 ? -38.690 16.764 -10.972 1.00 129.04 -42 THR A CA 1
ATOM 716 C C . THR A 1 89 ? -39.816 17.725 -11.369 1.00 131.10 -42 THR A C 1
ATOM 717 O O . THR A 1 89 ? -40.100 17.904 -12.551 1.00 138.14 -42 THR A O 1
ATOM 721 N N . VAL A 1 90 ? -40.419 18.369 -10.379 1.00 125.30 -41 VAL A N 1
ATOM 722 C CA . VAL A 1 90 ? -41.521 19.307 -10.588 1.00 123.66 -41 VAL A CA 1
ATOM 723 C C . VAL A 1 90 ? -41.019 20.731 -10.400 1.00 120.27 -41 VAL A C 1
ATOM 724 O O . VAL A 1 90 ? -41.131 21.568 -11.295 1.00 122.45 -41 VAL A O 1
ATOM 728 N N . PHE A 1 91 ? -40.484 20.984 -9.209 1.00 117.46 -40 PHE A N 1
ATOM 729 C CA . PHE A 1 91 ? -40.086 22.311 -8.755 1.00 116.51 -40 PHE A CA 1
ATOM 730 C C . PHE A 1 91 ? -39.140 22.985 -9.736 1.00 123.25 -40 PHE A C 1
ATOM 731 O O . PHE A 1 91 ? -38.063 22.472 -10.026 1.00 122.74 -40 PHE A O 1
ATOM 739 N N . ASP A 1 92 ? -39.584 24.105 -10.293 1.00 129.96 -39 ASP A N 1
ATOM 740 C CA . ASP A 1 92 ? -38.781 24.860 -11.245 1.00 138.34 -39 ASP A CA 1
ATOM 741 C C . ASP A 1 92 ? -38.174 26.126 -10.640 1.00 139.77 -39 ASP A C 1
ATOM 742 O O . ASP A 1 92 ? -37.562 26.924 -11.353 1.00 142.55 -39 ASP A O 1
ATOM 747 N N . GLY A 1 93 ? -38.366 26.323 -9.339 1.00 137.20 -38 GLY A N 1
ATOM 748 C CA . GLY A 1 93 ? -37.858 27.509 -8.669 1.00 135.35 -38 GLY A CA 1
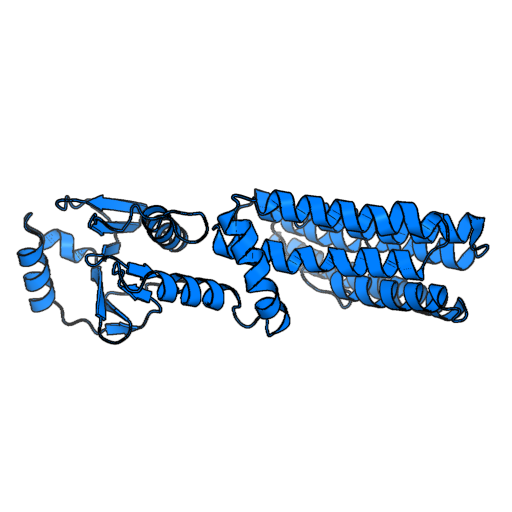ATOM 749 C C . GLY A 1 93 ? -38.893 28.492 -8.157 1.00 133.03 -38 GLY A C 1
ATOM 750 O O . GLY A 1 93 ? -38.561 29.406 -7.400 1.00 129.29 -38 GLY A O 1
ATOM 751 N N . ASN A 1 94 ? -40.144 28.319 -8.573 1.00 138.64 -37 ASN A N 1
ATOM 752 C CA . ASN A 1 94 ? -41.244 29.083 -7.994 1.00 141.00 -37 ASN A CA 1
ATOM 753 C C . ASN A 1 94 ? -42.045 28.228 -7.022 1.00 133.11 -37 ASN A C 1
ATOM 754 O O . ASN A 1 94 ? -42.398 27.090 -7.328 1.00 130.98 -37 ASN A O 1
ATOM 759 N N . LEU A 1 95 ? -42.364 28.792 -5.863 1.00 128.63 -36 LEU A N 1
ATOM 760 C CA . LEU A 1 95 ? -42.970 28.014 -4.791 1.00 120.19 -36 LEU A CA 1
ATOM 761 C C . LEU A 1 95 ? -44.432 27.660 -5.062 1.00 116.42 -36 LEU A C 1
ATOM 762 O O . LEU A 1 95 ? -44.761 26.482 -5.212 1.00 113.20 -36 LEU A O 1
ATOM 767 N N . GLN A 1 96 ? -45.309 28.661 -5.093 1.00 122.45 -35 GLN A N 1
ATOM 768 C CA . GLN A 1 96 ? -46.741 28.403 -5.268 1.00 124.57 -35 GLN A CA 1
ATOM 769 C C . GLN A 1 96 ? -47.047 27.598 -6.528 1.00 123.65 -35 GLN A C 1
ATOM 770 O O . GLN A 1 96 ? -47.894 26.702 -6.501 1.00 118.84 -35 GLN A O 1
ATOM 776 N N . SER A 1 97 ? -46.349 27.912 -7.618 1.00 123.68 -34 SER A N 1
ATOM 777 C CA . SER A 1 97 ? -46.564 27.238 -8.896 1.00 123.99 -34 SER A CA 1
ATOM 778 C C . SER A 1 97 ? -46.215 25.752 -8.865 1.00 117.23 -34 SER A C 1
ATOM 779 O O . SER A 1 97 ? -46.990 24.910 -9.319 1.00 115.79 -34 SER A O 1
ATOM 782 N N . SER A 1 98 ? -45.044 25.437 -8.326 1.00 115.28 -33 SER A N 1
ATOM 783 C CA . SER A 1 98 ? -44.586 24.056 -8.250 1.00 115.95 -33 SER A CA 1
ATOM 784 C C . SER A 1 98 ? -45.443 23.205 -7.326 1.00 111.39 -33 SER A C 1
ATOM 785 O O . SER A 1 98 ? -45.636 22.015 -7.573 1.00 109.60 -33 SER A O 1
ATOM 788 N N . ILE A 1 99 ? -45.962 23.823 -6.271 1.00 104.41 -32 ILE A N 1
ATOM 789 C CA . ILE A 1 99 ? -46.850 23.135 -5.344 1.00 116.48 -32 ILE A CA 1
ATOM 790 C C . ILE A 1 99 ? -48.159 22.710 -6.014 1.00 120.80 -32 ILE A C 1
ATOM 791 O O . ILE A 1 99 ? -48.529 21.539 -5.945 1.00 117.88 -32 ILE A O 1
ATOM 796 N N . GLU A 1 100 ? -48.840 23.647 -6.677 1.00 130.05 -31 GLU A N 1
ATOM 797 C CA . GLU A 1 100 ? -50.131 23.354 -7.320 1.00 137.55 -31 GLU A CA 1
ATOM 798 C C . GLU A 1 100 ? -50.007 22.377 -8.484 1.00 137.93 -31 GLU A C 1
ATOM 799 O O . GLU A 1 100 ? -50.939 21.624 -8.770 1.00 136.42 -31 GLU A O 1
ATOM 805 N N . LYS A 1 101 ? -48.848 22.379 -9.138 1.00 139.19 -30 LYS A N 1
ATOM 806 C CA . LYS A 1 101 ? -48.566 21.440 -10.217 1.00 140.34 -30 LYS A CA 1
ATOM 807 C C . LYS A 1 101 ? -48.440 20.030 -9.648 1.00 136.81 -30 LYS A C 1
ATOM 808 O O . LYS A 1 101 ? -48.970 19.073 -10.202 1.00 138.98 -30 LYS A O 1
ATOM 814 N N . TYR A 1 102 ? -47.726 19.915 -8.535 1.00 132.53 -29 TYR A N 1
ATOM 815 C CA . TYR A 1 102 ? -47.539 18.637 -7.860 1.00 128.95 -29 TYR A CA 1
ATOM 816 C C . TYR A 1 102 ? -48.853 18.139 -7.266 1.00 131.85 -29 TYR A C 1
ATOM 817 O O . TYR A 1 102 ? -49.061 16.932 -7.130 1.00 132.74 -29 TYR A O 1
ATOM 826 N N . LEU A 1 103 ? -49.724 19.076 -6.893 1.00 133.59 -28 LEU A N 1
ATOM 827 C CA . LEU A 1 103 ? -51.055 18.752 -6.373 1.00 131.51 -28 LEU A CA 1
ATOM 828 C C . LEU A 1 103 ? -51.986 18.289 -7.502 1.00 136.78 -28 LEU A C 1
ATOM 829 O O . LEU A 1 103 ? -52.899 17.490 -7.292 1.00 137.41 -28 LEU A O 1
ATOM 834 N N . SER A 1 104 ? -51.746 18.796 -8.704 1.00 140.29 -27 SER A N 1
ATOM 835 C CA . SER A 1 104 ? -52.521 18.386 -9.869 1.00 150.84 -27 SER A CA 1
ATOM 836 C C . SER A 1 104 ? -52.062 17.013 -10.364 1.00 157.14 -27 SER A C 1
ATOM 837 O O . SER A 1 104 ? -52.850 16.239 -10.912 1.00 161.64 -27 SER A O 1
ATOM 840 N N . LEU A 1 105 ? -50.778 16.728 -10.172 1.00 154.94 -26 LEU A N 1
ATOM 841 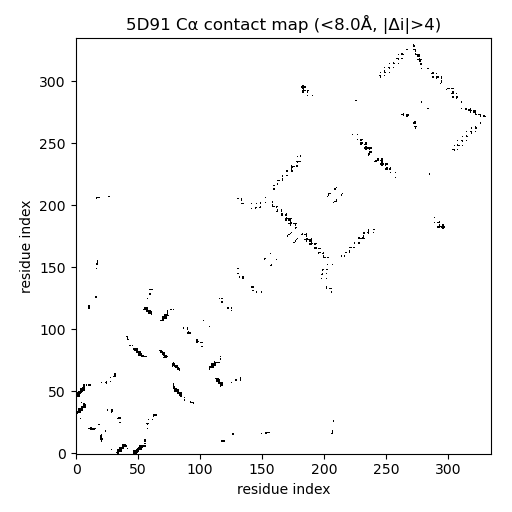C CA . LEU A 1 105 ? -50.175 15.470 -10.601 1.00 151.33 -26 LEU A CA 1
ATOM 842 C C . LEU A 1 105 ? -50.511 14.304 -9.675 1.00 146.39 -26 LEU A C 1
ATOM 843 O O . LEU A 1 105 ? -50.821 13.211 -10.141 1.00 148.44 -26 LEU A O 1
ATOM 848 N N . ASN A 1 106 ? -50.426 14.534 -8.368 1.00 140.52 -25 ASN A N 1
ATOM 849 C CA . ASN A 1 106 ? -50.648 13.475 -7.390 1.00 138.40 -25 ASN A CA 1
ATOM 850 C C . ASN A 1 106 ? -51.879 13.722 -6.538 1.00 143.03 -25 ASN A C 1
ATOM 851 O O . ASN A 1 106 ? -52.085 14.826 -6.041 1.00 144.86 -25 ASN A O 1
ATOM 856 N N . ASN A 1 107 ? -52.701 12.694 -6.369 1.00 146.68 -24 ASN A N 1
ATOM 857 C CA . ASN A 1 107 ? -53.827 12.788 -5.451 1.00 149.42 -24 ASN A CA 1
ATOM 858 C C . ASN A 1 107 ? -53.450 12.193 -4.100 1.00 150.49 -24 ASN A C 1
ATOM 859 O O . ASN A 1 107 ? -53.297 10.979 -3.978 1.00 155.36 -24 ASN A O 1
ATOM 864 N N . LEU A 1 108 ? -53.295 13.044 -3.090 1.00 146.11 -23 LEU A N 1
ATOM 865 C CA . LEU A 1 108 ? -52.894 12.585 -1.759 1.00 137.50 -23 LEU A CA 1
ATOM 866 C C . LEU A 1 108 ? -53.960 12.924 -0.713 1.00 132.11 -23 LEU A C 1
ATOM 867 O O . LEU A 1 108 ? -54.537 14.012 -0.739 1.00 128.29 -23 LEU A O 1
ATOM 872 N N . GLU A 1 109 ? -54.204 12.003 0.215 1.00 130.98 -22 GLU A N 1
ATOM 873 C 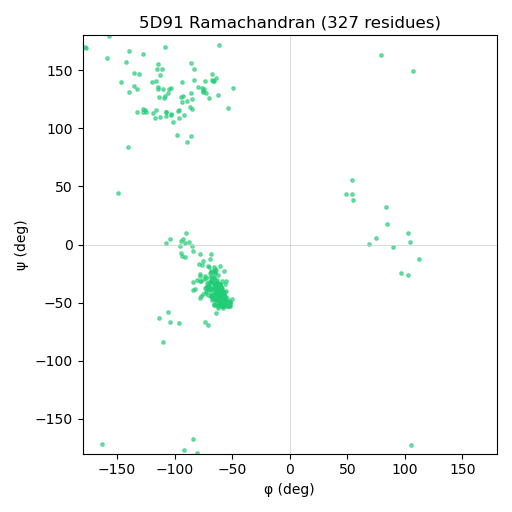CA . GLU A 1 109 ? -55.219 12.213 1.244 1.00 129.02 -22 GLU A CA 1
ATOM 874 C C . GLU A 1 109 ? -54.617 13.099 2.334 1.00 119.97 -22 GLU A C 1
ATOM 875 O O . GLU A 1 109 ? -53.461 13.495 2.249 1.00 115.00 -22 GLU A O 1
ATOM 881 N N . SER A 1 110 ? -55.395 13.394 3.362 1.00 123.83 -21 SER A N 1
ATOM 882 C CA . SER A 1 110 ? -54.962 14.290 4.426 1.00 122.66 -21 SER A CA 1
ATOM 883 C C . SER A 1 110 ? -54.809 13.563 5.763 1.00 118.68 -21 SER A C 1
ATOM 884 O O . SER A 1 110 ? -55.715 12.859 6.200 1.00 115.14 -21 SER A O 1
ATOM 887 N N . TYR A 1 111 ? -53.640 13.698 6.386 1.00 124.15 -20 TYR A N 1
ATOM 888 C CA . TYR A 1 111 ? -53.374 13.014 7.650 1.00 128.80 -20 TYR A CA 1
ATOM 889 C C . TYR A 1 111 ? -53.422 14.009 8.813 1.00 126.05 -20 TYR A C 1
ATOM 890 O O . TYR A 1 111 ? -52.800 15.071 8.764 1.00 125.08 -20 TYR A O 1
ATOM 899 N N . GLU A 1 112 ? -54.178 13.650 9.851 1.00 125.41 -19 GLU A N 1
ATOM 900 C CA . GLU A 1 112 ? -54.431 14.530 10.991 1.00 119.43 -19 GLU A CA 1
ATOM 901 C C . GLU A 1 112 ? -53.341 14.480 12.051 1.00 110.66 -19 GLU A C 1
ATOM 902 O O . GLU A 1 112 ? -53.015 13.411 12.572 1.00 107.84 -19 GLU A O 1
ATOM 908 N N . ILE A 1 113 ? -52.804 15.652 12.383 1.00 106.03 -18 ILE A N 1
ATOM 909 C CA . ILE A 1 113 ? -51.835 15.789 13.467 1.00 95.06 -18 ILE A CA 1
ATOM 910 C C . ILE A 1 113 ? -52.258 16.878 14.450 1.00 88.28 -18 ILE A C 1
ATOM 911 O O . ILE A 1 113 ? -53.104 17.715 14.137 1.00 92.32 -18 ILE A O 1
ATOM 916 N N . TRP A 1 114 ? -51.661 16.876 15.636 1.00 75.66 -17 TRP A N 1
ATOM 917 C CA . TRP A 1 114 ? -52.008 17.869 16.636 1.00 74.10 -17 TRP A CA 1
ATOM 918 C C . TRP A 1 114 ? -51.093 19.078 16.533 1.00 78.13 -17 TRP A C 1
ATOM 919 O O . TRP A 1 114 ? -49.900 19.002 16.852 1.00 78.31 -17 TRP A O 1
ATOM 930 N N . ALA A 1 115 ? -51.657 20.197 16.104 1.00 69.75 -16 ALA A N 1
ATOM 931 C CA . ALA A 1 115 ? -50.884 21.415 15.923 1.00 78.57 -16 ALA A CA 1
ATOM 932 C C . ALA A 1 115 ? -51.799 22.626 15.953 1.00 77.76 -16 ALA A C 1
ATOM 933 O O . ALA A 1 115 ? -53.005 22.489 15.826 1.00 79.34 -16 ALA A O 1
ATOM 935 N N . ILE A 1 116 ? -51.230 23.801 16.195 1.00 74.72 -15 ILE A N 1
ATOM 936 C CA . ILE A 1 116 ? -52.008 25.035 16.205 1.00 74.17 -15 ILE A CA 1
ATOM 937 C C . ILE A 1 116 ? -51.304 26.131 15.384 1.00 76.25 -15 ILE A C 1
ATOM 938 O O . ILE A 1 116 ? -50.096 26.318 15.502 1.00 82.05 -15 ILE A O 1
ATOM 943 N N . LYS A 1 117 ? -52.047 26.829 14.532 1.00 76.76 -14 LYS A N 1
ATOM 944 C CA . LYS A 1 117 ? -51.480 27.903 13.719 1.00 79.41 -14 LYS A CA 1
ATOM 945 C C . LYS A 1 117 ? -51.245 29.126 14.590 1.00 84.80 -14 LYS A C 1
ATOM 946 O O . LYS A 1 117 ? -52.114 29.514 15.365 1.00 84.37 -14 LYS A O 1
ATOM 948 N N . LEU A 1 118 ? -50.051 29.702 14.506 1.00 92.29 -13 LEU A N 1
ATOM 949 C CA . LEU A 1 118 ? -49.715 30.876 15.312 1.00 95.41 -13 LEU A CA 1
ATOM 950 C C . LEU A 1 118 ? -50.327 32.186 14.803 1.00 100.45 -13 LEU A C 1
ATOM 951 O O . LEU A 1 118 ? -50.338 32.473 13.605 1.00 91.36 -13 LEU A O 1
ATOM 956 N N . SER A 1 119 ? -50.868 32.944 15.751 1.00 113.29 -12 SER A N 1
ATOM 957 C CA . SER A 1 119 ? -51.403 34.281 15.531 1.00 120.42 -12 SER A CA 1
ATOM 958 C C . SER A 1 119 ? -51.012 35.072 16.772 1.00 124.74 -12 SER A C 1
ATOM 959 O O . SER A 1 119 ? -50.725 34.484 17.814 1.00 124.59 -12 SER A O 1
ATOM 961 N N . ASN A 1 120 ? -50.949 36.391 16.665 1.00 129.97 -11 ASN A N 1
ATOM 962 C CA . ASN A 1 120 ? -50.603 37.211 17.820 1.00 130.71 -11 ASN A CA 1
ATOM 963 C C . ASN A 1 120 ? -51.614 37.103 18.950 1.00 131.99 -11 ASN A C 1
ATOM 964 O O . ASN A 1 120 ? -51.250 37.083 20.124 1.00 132.74 -11 ASN A O 1
ATOM 969 N N . ASP A 1 121 ? -52.885 37.027 18.583 1.00 135.91 -10 ASP A N 1
ATOM 970 C CA . ASP A 1 121 ? -53.968 36.941 19.551 1.00 139.35 -10 ASP A CA 1
ATOM 971 C C . ASP A 1 121 ? -54.040 35.646 20.355 1.00 139.33 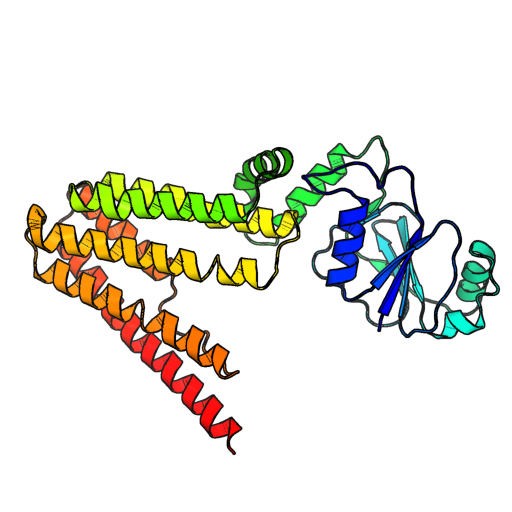-10 ASP A C 1
ATOM 972 O O . ASP A 1 121 ? -54.302 35.679 21.557 1.00 144.03 -10 ASP A O 1
ATOM 977 N N . ASN A 1 122 ? -53.807 34.509 19.708 1.00 133.28 -9 ASN A N 1
ATOM 978 C CA . ASN A 1 122 ? -54.011 33.223 20.375 1.00 123.74 -9 ASN A CA 1
ATOM 979 C C . ASN A 1 122 ? -52.798 32.646 21.120 1.00 110.32 -9 ASN A C 1
ATOM 980 O O . ASN A 1 122 ? -52.821 31.479 21.511 1.00 103.01 -9 ASN A O 1
ATOM 985 N N . LEU A 1 123 ? -51.732 33.432 21.268 1.00 105.41 -8 LEU A N 1
ATOM 986 C CA . LEU A 1 123 ? -50.512 32.961 21.947 1.00 100.89 -8 LEU A CA 1
ATOM 987 C C . LEU A 1 123 ? -50.783 32.311 23.311 1.00 93.57 -8 LEU A C 1
ATOM 988 O O . LEU A 1 123 ? -50.192 31.274 23.640 1.00 88.37 -8 LEU A O 1
ATOM 993 N N . LYS A 1 124 ? -51.609 32.966 24.125 1.00 89.61 -7 LYS A N 1
ATOM 994 C CA . LYS A 1 124 ? -52.010 32.424 25.423 1.00 83.30 -7 LYS A CA 1
ATOM 995 C C . LYS A 1 124 ? -52.549 31.003 25.268 1.00 80.00 -7 LYS A C 1
ATOM 996 O O . LYS A 1 124 ? -52.132 30.097 25.987 1.00 79.72 -7 LYS A O 1
ATOM 998 N N . THR A 1 125 ? -53.489 30.828 24.340 1.00 78.11 -6 THR A N 1
ATOM 999 C CA . THR A 1 125 ? -54.073 29.519 24.025 1.00 75.63 -6 THR A CA 1
ATOM 1000 C C . THR A 1 125 ? -53.026 28.445 23.730 1.00 75.94 -6 THR A C 1
ATOM 1001 O O . THR A 1 125 ? -53.087 27.347 24.281 1.00 79.85 -6 THR A O 1
ATOM 1005 N N . ALA A 1 126 ? -52.115 28.749 22.805 1.00 74.43 -5 ALA A N 1
ATOM 1006 C CA . ALA A 1 126 ? -51.020 27.850 22.436 1.00 68.01 -5 ALA A CA 1
ATOM 1007 C C . ALA A 1 126 ? -50.265 27.391 23.673 1.00 64.08 -5 ALA A C 1
ATOM 1008 O O . ALA A 1 126 ? -50.004 26.200 23.863 1.00 65.72 -5 ALA A O 1
ATOM 1010 N N . GLU A 1 127 ? -49.896 28.359 24.502 1.00 61.71 -4 GLU A N 1
ATOM 1011 C CA . GLU A 1 127 ? -49.217 28.090 25.759 1.00 59.35 -4 GLU A CA 1
ATOM 1012 C C . GLU A 1 127 ? -50.016 27.075 26.591 1.00 66.28 -4 GLU A C 1
ATOM 1013 O O . GLU A 1 127 ? -49.437 26.115 27.136 1.00 56.76 -4 GLU A O 1
ATOM 1019 N N . LYS A 1 128 ? -51.316 27.349 26.771 1.00 64.71 -3 LYS A N 1
ATOM 1020 C CA . LYS A 1 128 ? -52.227 26.434 27.483 1.00 64.03 -3 LYS A CA 1
ATOM 1021 C C . LYS A 1 128 ? -52.172 25.024 26.875 1.00 63.72 -3 LYS A C 1
ATOM 1022 O O . LYS A 1 128 ? -52.039 24.031 27.593 1.00 64.95 -3 LYS A O 1
ATOM 1024 N N . LEU A 1 129 ? -52.358 24.943 25.562 1.00 63.83 -2 LEU A N 1
ATOM 1025 C CA . LEU A 1 129 ? -52.289 23.681 24.821 1.00 65.90 -2 LEU A CA 1
ATOM 1026 C C . LEU A 1 129 ? -50.970 22.933 24.993 1.00 64.54 -2 LEU A C 1
ATOM 1027 O O . LEU A 1 129 ? -50.968 21.725 25.243 1.00 65.63 -2 LEU A O 1
ATOM 1032 N N . LEU A 1 130 ? -49.853 23.648 24.836 1.00 62.67 -1 LEU A N 1
ATOM 1033 C CA . LEU A 1 130 ? -48.523 23.047 24.953 1.00 55.49 -1 LEU A CA 1
ATOM 1034 C C . LEU A 1 130 ? -48.325 22.384 26.315 1.00 59.70 -1 LEU A C 1
ATOM 1035 O O . LEU A 1 130 ? -47.793 21.269 26.400 1.00 58.76 -1 LEU A O 1
ATOM 1040 N N . LEU A 1 131 ? -48.744 23.069 27.377 1.00 53.71 0 LEU A N 1
ATOM 1041 C CA . LEU A 1 131 ? -48.654 22.517 28.725 1.00 53.76 0 LEU A CA 1
ATOM 1042 C C . LEU A 1 131 ? -49.462 21.224 28.859 1.00 54.46 0 LEU A C 1
ATOM 1043 O O . LEU A 1 131 ? -49.005 20.248 29.460 1.00 52.77 0 LEU A O 1
ATOM 1048 N N . SER A 1 132 ? -50.663 21.206 28.298 1.00 55.20 1 SER A N 1
ATOM 1049 C CA . SER A 1 132 ? -51.494 20.012 28.390 1.00 59.12 1 SER A CA 1
ATOM 1050 C C . SER A 1 132 ? -50.951 18.846 27.553 1.00 59.85 1 SER A C 1
ATOM 1051 O O . SER A 1 132 ? -51.256 17.683 27.820 1.00 60.30 1 SER A O 1
ATOM 1054 N N . SER A 1 133 ? -50.091 19.145 26.588 1.00 59.31 2 SER A N 1
ATOM 1055 C CA . SER A 1 133 ? -49.530 18.093 25.743 1.00 63.20 2 SER A CA 1
ATOM 1056 C C . SER A 1 133 ? -48.476 17.316 26.493 1.00 60.58 2 SER A C 1
ATOM 1057 O O . SER A 1 133 ? -48.100 16.214 26.087 1.00 60.00 2 SER A O 1
ATOM 1060 N N . LEU A 1 134 ? -48.042 17.887 27.612 1.00 61.74 3 LEU A N 1
ATOM 1061 C CA . LEU A 1 134 ? -46.939 17.353 28.401 1.00 62.70 3 LEU A CA 1
ATOM 1062 C C . LEU A 1 134 ? -47.397 16.163 29.248 1.00 60.28 3 LEU A C 1
ATOM 1063 O O . LEU A 1 134 ? -46.604 15.291 29.591 1.00 66.48 3 LEU A O 1
ATOM 1068 N N . ILE A 1 135 ? -48.675 16.132 29.587 1.00 57.61 4 ILE A N 1
ATOM 1069 C CA . ILE A 1 135 ? -49.191 15.118 30.496 1.00 63.70 4 ILE A CA 1
ATOM 1070 C C . ILE A 1 135 ? -49.037 13.711 29.952 1.00 65.83 4 ILE A C 1
ATOM 1071 O O . ILE A 1 135 ? -48.491 12.847 30.623 1.00 65.08 4 ILE A O 1
ATOM 1076 N N . GLY A 1 136 ? -49.561 13.479 28.756 1.00 75.15 5 GLY A N 1
ATOM 1077 C CA . GLY A 1 136 ? -49.386 12.216 28.065 1.00 85.61 5 GLY A CA 1
ATOM 1078 C C . GLY A 1 136 ? -49.807 10.995 28.865 1.00 96.67 5 GLY A C 1
ATOM 1079 O O . GLY A 1 136 ? -48.996 10.091 29.082 1.00 100.94 5 GLY A O 1
ATOM 1080 N N . SER A 1 137 ? -51.055 10.982 29.326 1.00 79.99 6 SER A N 1
ATOM 1081 C CA . SER A 1 137 ? -51.646 9.827 30.015 1.00 83.75 6 SER A CA 1
ATOM 1082 C C . SER A 1 137 ? -51.038 9.563 31.405 1.00 84.16 6 SER A C 1
ATOM 1083 O O . SER A 1 137 ? -51.375 8.574 32.054 1.00 82.60 6 SER A O 1
ATOM 1086 N N . ARG A 1 138 ? -50.084 10.390 31.825 1.00 84.71 7 ARG A N 1
ATOM 1087 C CA . ARG A 1 138 ? -49.476 10.230 33.147 1.00 82.36 7 ARG A CA 1
ATOM 1088 C C . ARG A 1 138 ? -50.504 10.442 34.263 1.00 81.28 7 ARG A C 1
ATOM 1089 O O . ARG A 1 138 ? -50.265 10.025 35.394 1.00 86.44 7 ARG A O 1
ATOM 1097 N N . GLY A 1 139 ? -51.606 11.140 33.972 1.00 75.67 8 GLY A N 1
ATOM 1098 C CA . GLY A 1 139 ? -52.673 11.301 34.953 1.00 70.57 8 GLY A CA 1
ATOM 1099 C C . GLY A 1 139 ? -52.813 12.647 35.644 1.00 67.53 8 GLY A C 1
ATOM 1100 O O . GLY A 1 139 ? -52.173 13.624 35.263 1.00 67.42 8 GLY A O 1
ATOM 1101 N N . LEU A 1 140 ? -53.700 12.708 36.638 1.00 66.11 9 LEU A N 1
ATOM 1102 C CA . LEU A 1 140 ? -53.918 13.940 37.399 1.00 61.55 9 LEU A CA 1
ATOM 1103 C C . LEU A 1 140 ? -52.655 14.395 38.139 1.00 58.72 9 LEU A C 1
ATOM 1104 O O . LEU A 1 140 ? -52.402 15.593 38.236 1.00 58.20 9 LEU A O 1
ATOM 1109 N N . PHE A 1 141 ? -51.890 13.459 38.703 1.00 59.72 10 PHE A N 1
ATOM 1110 C CA . PHE A 1 141 ? -50.669 13.831 39.439 1.00 66.40 10 PHE A CA 1
ATOM 1111 C C . PHE A 1 141 ? -49.664 14.600 38.593 1.00 62.18 10 PHE A C 1
ATOM 1112 O O . PHE A 1 141 ? -48.911 15.425 39.106 1.00 62.67 10 PHE A O 1
ATOM 1120 N N . ALA A 1 142 ? -49.623 14.309 37.303 1.00 55.63 11 ALA A N 1
ATOM 1121 C CA . ALA A 1 142 ? -48.774 15.076 36.421 1.00 55.19 11 ALA A CA 1
ATOM 1122 C C . ALA A 1 142 ? -49.356 16.463 36.184 1.00 51.91 11 ALA A C 1
ATOM 1123 O O . ALA A 1 142 ? -48.643 17.457 36.207 1.00 53.37 11 ALA A O 1
ATOM 1125 N N . ALA A 1 143 ? -50.669 16.522 36.025 1.00 52.85 12 ALA A N 1
ATOM 1126 C CA . ALA A 1 143 ? -51.358 17.762 35.655 1.00 50.07 12 ALA A CA 1
ATOM 1127 C C . ALA A 1 143 ? -51.297 18.839 36.736 1.00 49.43 12 ALA A C 1
ATOM 1128 O O . ALA A 1 143 ? -51.244 20.029 36.418 1.00 52.96 12 ALA A O 1
ATOM 1130 N N . ILE A 1 144 ? -51.291 18.430 38.001 1.00 44.50 13 ILE A N 1
ATOM 1131 C CA . ILE A 1 144 ? -51.311 19.380 39.109 1.00 52.29 13 ILE A CA 1
ATOM 1132 C C . ILE A 1 144 ? -49.993 20.114 39.244 1.00 56.75 13 ILE A C 1
ATOM 1133 O O . ILE A 1 144 ? -49.930 21.142 39.911 1.00 64.90 13 ILE A O 1
ATOM 1138 N N . PHE A 1 145 ? -48.934 19.566 38.654 1.00 54.89 14 PHE A N 1
ATOM 1139 C CA . PHE A 1 145 ? -47.629 20.191 38.731 1.00 53.81 14 PHE A CA 1
ATOM 1140 C C . PHE A 1 145 ? -47.331 21.066 37.512 1.00 56.97 14 PHE A C 1
ATOM 1141 O O . PHE A 1 145 ? -46.266 21.676 37.423 1.00 63.06 14 PHE A O 1
ATOM 1149 N N . LEU A 1 146 ? -48.257 21.125 36.568 1.00 53.60 15 LEU A N 1
ATOM 1150 C CA . LEU A 1 146 ? -48.058 21.957 35.382 1.00 56.61 15 LEU A CA 1
ATOM 1151 C C . LEU A 1 146 ? -47.805 23.449 35.664 1.00 60.06 15 LEU A C 1
ATOM 1152 O O . LEU A 1 146 ? -46.977 24.047 34.995 1.00 61.32 15 LEU A O 1
ATOM 1157 N N . PRO A 1 147 ? -48.520 24.065 36.625 1.00 62.07 16 PRO A N 1
ATOM 1158 C CA . PRO A 1 147 ? -48.188 25.472 36.915 1.00 60.96 16 PRO A CA 1
ATOM 1159 C C . PRO A 1 147 ? -46.765 25.675 37.448 1.00 56.68 16 PRO A C 1
ATOM 1160 O O . PRO A 1 147 ? -46.186 26.723 37.167 1.00 58.92 16 PRO A O 1
ATOM 1164 N N . ILE A 1 148 ? -46.252 24.750 38.253 1.00 51.95 17 ILE A N 1
ATOM 1165 C CA . ILE A 1 148 ? -44.856 24.822 38.720 1.00 53.52 17 ILE A CA 1
ATOM 1166 C C . ILE A 1 148 ? -43.877 24.731 37.537 1.00 52.58 17 ILE A C 1
ATOM 1167 O O . ILE A 1 148 ? -42.915 25.497 37.462 1.00 48.71 17 ILE A O 1
ATOM 1172 N N . ALA A 1 149 ? -44.100 23.768 36.641 1.00 52.14 18 ALA A N 1
ATOM 1173 C CA . ALA A 1 149 ? -43.262 23.618 35.442 1.00 50.71 18 ALA A CA 1
ATOM 1174 C C . ALA A 1 149 ? -43.315 24.879 34.572 1.00 50.51 18 ALA A C 1
ATOM 1175 O O . ALA A 1 149 ? -42.303 25.318 34.021 1.00 53.94 18 ALA A O 1
ATOM 1177 N N . ARG A 1 150 ? -44.498 25.466 34.459 1.00 45.90 19 ARG A N 1
ATOM 1178 C CA . ARG A 1 150 ? -44.663 26.699 33.692 1.00 55.03 19 ARG A CA 1
ATOM 1179 C C . ARG A 1 150 ? -43.843 27.823 34.308 1.00 55.13 19 ARG A C 1
ATOM 1180 O O . ARG A 1 150 ? -43.186 28.591 33.602 1.00 50.53 19 ARG A O 1
ATOM 1188 N N . LEU A 1 151 ? -43.933 27.934 35.632 1.00 54.92 20 LEU A N 1
ATOM 1189 C CA . LEU A 1 151 ? -43.214 28.952 36.380 1.00 55.88 20 LEU A CA 1
ATOM 1190 C C . LEU A 1 151 ? -41.705 28.806 36.209 1.00 57.85 20 LEU A C 1
ATOM 1191 O O . LEU A 1 151 ? -41.003 29.786 35.929 1.00 54.11 20 LEU A O 1
ATOM 1196 N N . LEU A 1 152 ? -41.219 27.572 36.361 1.00 59.15 21 LEU A N 1
ATOM 1197 C CA . LEU A 1 152 ? -39.788 27.289 36.261 1.00 52.98 21 LEU A CA 1
ATOM 1198 C C . LEU A 1 152 ? -39.269 27.435 34.840 1.00 57.96 21 LEU A C 1
ATOM 1199 O O . LEU A 1 152 ? -38.114 27.822 34.637 1.00 62.04 21 LEU A O 1
ATOM 1204 N N . ALA A 1 153 ? -40.113 27.127 33.858 1.00 57.79 22 ALA A N 1
ATOM 1205 C CA . ALA A 1 153 ? -39.711 27.274 32.465 1.00 58.22 22 ALA A CA 1
ATOM 1206 C C . ALA A 1 153 ? -39.532 28.757 32.131 1.00 65.41 22 ALA A C 1
ATOM 1207 O O . ALA A 1 153 ? -38.549 29.142 31.495 1.00 69.17 22 ALA A O 1
ATOM 1209 N N . ASP A 1 154 ? -40.461 29.589 32.595 1.00 67.28 23 ASP A N 1
ATOM 1210 C CA . ASP A 1 154 ? -40.411 31.029 32.337 1.00 72.35 23 ASP A CA 1
ATOM 1211 C C . ASP A 1 154 ? -39.230 31.694 33.031 1.00 70.91 23 ASP A C 1
ATOM 1212 O O . ASP A 1 154 ? -38.711 32.699 32.560 1.00 73.26 23 ASP A O 1
ATOM 1217 N N . TRP A 1 155 ? -38.860 31.183 34.195 1.00 68.76 24 TRP A N 1
ATOM 1218 C CA . TRP A 1 155 ? -37.782 31.777 34.962 1.00 70.05 24 TRP A CA 1
ATOM 1219 C C . TRP A 1 155 ? -36.386 31.442 34.452 1.00 71.55 24 TRP A C 1
ATOM 1220 O O . TRP A 1 155 ? -35.402 31.990 34.944 1.00 77.07 24 TRP A O 1
ATOM 1231 N N . GLY A 1 156 ? -36.298 30.526 33.495 1.00 67.80 25 GLY A N 1
ATOM 1232 C CA . GLY A 1 156 ? -35.022 30.134 32.919 1.00 62.70 25 GLY A CA 1
ATOM 1233 C C . GLY A 1 156 ? -34.334 29.067 33.744 1.00 62.13 25 GLY A C 1
ATOM 1234 O O . GLY A 1 156 ? -33.124 28.846 33.615 1.00 63.25 25 GLY A O 1
ATOM 1235 N N . VAL A 1 157 ? -35.114 28.404 34.597 1.00 59.68 26 VAL A N 1
ATOM 1236 C CA . VAL A 1 157 ? -34.606 27.303 35.405 1.00 53.61 26 VAL A CA 1
ATOM 1237 C C . VAL A 1 157 ? -34.447 26.066 34.541 1.00 56.24 26 VAL A C 1
ATOM 1238 O O . VAL A 1 157 ? -35.344 25.723 33.768 1.00 58.12 26 VAL A O 1
ATOM 1242 N N . SER A 1 158 ? -33.285 25.430 34.647 1.00 57.36 27 SER A N 1
ATOM 1243 C CA . SER A 1 158 ? -32.987 24.211 33.904 1.00 60.60 27 SER A CA 1
ATOM 1244 C C . SER A 1 158 ? -33.528 22.970 34.591 1.00 55.92 27 SER A C 1
ATOM 1245 O O . SER A 1 158 ? -33.627 22.934 35.819 1.00 56.24 27 SER A O 1
ATOM 1248 N N . PRO A 1 159 ? -33.850 21.933 33.802 1.00 49.27 28 PRO A N 1
ATOM 1249 C CA . PRO A 1 159 ? -34.318 20.681 34.412 1.00 51.91 28 PRO A CA 1
ATOM 1250 C C . PRO A 1 159 ? -33.277 20.023 35.331 1.00 58.70 28 PRO A C 1
ATOM 1251 O O . PRO A 1 159 ? -33.669 19.471 36.372 1.00 63.18 28 PRO A O 1
ATOM 1255 N N . ASP A 1 160 ? -31.988 20.147 35.000 1.00 55.60 29 ASP A N 1
ATOM 1256 C CA . ASP A 1 160 ? -30.921 19.608 35.850 1.00 53.49 29 ASP A CA 1
ATOM 1257 C C . ASP A 1 160 ? -30.935 20.218 37.239 1.00 51.80 29 ASP A C 1
ATOM 1258 O O . ASP A 1 160 ? -30.745 19.515 38.232 1.00 50.13 29 ASP A O 1
ATOM 1263 N N . ALA A 1 161 ? -31.134 21.529 37.302 1.00 49.36 30 ALA A N 1
ATOM 1264 C CA . ALA A 1 161 ? -31.215 22.219 38.573 1.00 44.26 30 ALA A CA 1
ATOM 1265 C C . ALA A 1 161 ? -32.312 21.616 39.448 1.00 48.01 30 ALA A C 1
ATOM 1266 O O . ALA A 1 161 ? -32.087 21.358 40.638 1.00 52.47 30 ALA A O 1
ATOM 1268 N N . VAL A 1 162 ? -33.473 21.350 38.845 1.00 43.67 31 VAL A N 1
ATOM 1269 C CA . VAL A 1 162 ? -34.590 20.744 39.557 1.00 42.97 31 VAL A CA 1
ATOM 1270 C C . VAL A 1 162 ? -34.196 19.361 40.068 1.00 40.03 31 VAL A C 1
ATOM 1271 O O . VAL A 1 162 ? -34.432 19.037 41.228 1.00 43.42 31 VAL A O 1
ATOM 1275 N N . THR A 1 163 ? -33.582 18.552 39.211 1.00 35.65 32 THR A N 1
ATOM 1276 C CA . THR A 1 163 ? -33.152 17.210 39.615 1.00 42.29 32 THR A CA 1
ATOM 1277 C C . THR A 1 163 ? -32.186 17.239 40.813 1.00 47.31 32 THR A C 1
ATOM 1278 O O . THR A 1 163 ? -32.370 16.512 41.800 1.00 48.72 32 THR A O 1
ATOM 1282 N N . VAL A 1 164 ? -31.153 18.070 40.707 1.00 46.80 33 VAL A N 1
ATOM 1283 C CA . VAL A 1 164 ? -30.158 18.212 41.760 1.00 46.51 33 VAL A CA 1
ATOM 1284 C C . VAL A 1 164 ? -30.797 18.697 43.056 1.00 45.44 33 VAL A C 1
ATOM 1285 O O . VAL A 1 164 ? -30.594 18.116 44.128 1.00 44.34 33 VAL A O 1
ATOM 1289 N N . VAL A 1 165 ? -31.613 19.732 42.941 1.00 42.73 34 VAL A N 1
ATOM 1290 C CA . VAL A 1 165 ? -32.303 20.263 44.098 1.00 45.80 34 VAL A CA 1
ATOM 1291 C C . VAL A 1 165 ? -33.160 19.164 44.749 1.00 46.15 34 VAL A C 1
ATOM 1292 O O . VAL A 1 165 ? -33.173 19.015 45.975 1.00 42.98 34 VAL A O 1
ATOM 1296 N N . GLY A 1 166 ? -33.856 18.378 43.931 1.00 44.74 35 GLY A N 1
ATOM 1297 C CA . GLY A 1 166 ? -34.659 17.297 44.477 1.00 44.03 35 GLY A CA 1
ATOM 1298 C C . GLY A 1 166 ? -33.808 16.313 45.265 1.00 46.47 35 GLY A C 1
ATOM 1299 O O . GLY A 1 166 ? -34.172 15.911 46.372 1.00 51.07 35 GLY A O 1
ATOM 1300 N N . THR A 1 167 ? -32.663 15.931 44.703 1.00 42.11 36 THR A N 1
ATOM 1301 C CA . THR A 1 167 ? -31.763 15.004 45.367 1.00 37.19 36 THR A CA 1
ATOM 1302 C C . THR A 1 167 ? -31.165 15.563 46.667 1.00 35.54 36 THR A C 1
ATOM 1303 O O . THR A 1 167 ? -30.986 14.832 47.642 1.00 31.67 36 THR A O 1
ATOM 1307 N N . LEU A 1 168 ? -30.826 16.844 46.681 1.00 37.05 37 LEU A N 1
ATOM 1308 C CA . LEU A 1 168 ? -30.299 17.431 47.902 1.00 40.45 37 LEU A CA 1
ATOM 1309 C C . LEU A 1 168 ? -31.380 17.375 48.993 1.00 46.32 37 LEU A C 1
ATOM 1310 O O . LEU A 1 168 ? -31.067 17.149 50.167 1.00 52.44 37 LEU A O 1
ATOM 1315 N N . GLY A 1 169 ? -32.651 17.499 48.596 1.00 44.67 38 GLY A N 1
ATOM 1316 C CA . GLY A 1 169 ? -33.776 17.409 49.525 1.00 42.82 38 GLY A CA 1
ATOM 1317 C C . GLY A 1 169 ? -33.926 16.026 50.149 1.00 42.37 38 GLY A C 1
ATOM 1318 O O . GLY A 1 169 ? -34.112 15.887 51.362 1.00 38.91 38 GLY A O 1
ATOM 1319 N N . VAL A 1 170 ? -33.854 14.993 49.317 1.00 41.98 39 VAL A N 1
ATOM 1320 C CA . VAL A 1 170 ? -33.876 13.625 49.816 1.00 29.39 39 VAL A CA 1
ATOM 1321 C C . VAL A 1 170 ? -32.727 13.355 50.783 1.00 41.36 39 VAL A C 1
ATOM 1322 O O . VAL A 1 170 ? -32.933 12.782 51.866 1.00 41.88 39 VAL A O 1
ATOM 1326 N N . MET A 1 171 ? -31.524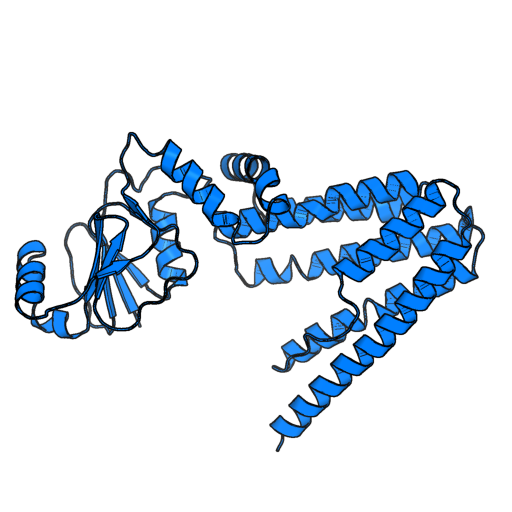 13.804 50.418 1.00 40.20 40 MET A N 1
ATOM 1327 C CA . MET A 1 171 ? -30.339 13.597 51.252 1.00 44.75 40 MET A CA 1
ATOM 1328 C C . MET A 1 171 ? -30.505 14.284 52.587 1.00 45.17 40 MET A C 1
ATOM 1329 O O . MET A 1 171 ? -30.111 13.738 53.616 1.00 44.51 40 MET A O 1
ATOM 1334 N N . ALA A 1 172 ? -31.145 15.450 52.574 1.00 43.12 41 ALA A N 1
ATOM 1335 C CA . ALA A 1 172 ? -31.361 16.189 53.806 1.00 45.80 41 ALA A CA 1
ATOM 1336 C C . ALA A 1 172 ? -32.319 15.454 54.761 1.00 49.09 41 ALA A C 1
ATOM 1337 O O . ALA A 1 172 ? -32.088 15.400 55.964 1.00 53.34 41 ALA A O 1
ATOM 1339 N N . GLY A 1 173 ? -33.339 14.803 54.218 1.00 46.34 42 GLY A N 1
ATOM 1340 C CA . GLY A 1 173 ? -34.273 14.056 55.039 1.00 40.68 42 GLY A CA 1
ATOM 1341 C C . GLY A 1 173 ? -33.644 12.783 55.563 1.00 37.55 42 GLY A C 1
ATOM 1342 O O . GLY A 1 173 ? -33.845 12.388 56.706 1.00 39.52 42 GLY A O 1
ATOM 1343 N N . ALA A 1 174 ? -32.910 12.117 54.686 1.00 33.85 43 ALA A N 1
ATOM 1344 C CA . ALA A 1 174 ? -32.339 10.817 54.992 1.00 38.24 43 ALA A CA 1
ATOM 1345 C C . ALA A 1 174 ? -31.089 10.890 55.875 1.00 43.32 43 ALA A C 1
ATOM 1346 O O . ALA A 1 174 ? -30.951 10.099 56.809 1.00 43.63 43 ALA A O 1
ATOM 1348 N N . LEU A 1 175 ? -30.162 11.794 55.547 1.00 45.47 44 LEU A N 1
ATOM 1349 C CA . LEU A 1 175 ? -28.847 11.847 56.214 1.00 45.95 44 LEU A CA 1
ATOM 1350 C C . LEU A 1 175 ? -28.789 12.835 57.379 1.00 45.35 44 LEU A C 1
ATOM 1351 O O . LEU A 1 175 ? -27.808 12.881 58.110 1.00 41.40 44 LEU A O 1
ATOM 1356 N N . ILE A 1 176 ? -29.837 13.623 57.553 1.00 43.49 45 ILE A N 1
ATOM 1357 C CA . ILE A 1 176 ? -29.867 14.548 58.669 1.00 46.10 45 ILE A CA 1
ATOM 1358 C C . ILE A 1 176 ? -30.963 14.134 59.640 1.00 49.24 45 ILE A C 1
ATOM 1359 O O . ILE A 1 176 ? -30.692 13.790 60.793 1.00 54.06 45 ILE A O 1
ATOM 1364 N N . PHE A 1 177 ? -32.207 14.167 59.165 1.00 43.33 46 PHE A N 1
ATOM 1365 C CA . PHE A 1 177 ? -33.352 13.885 60.026 1.00 43.56 46 PHE A CA 1
ATOM 1366 C C . PHE A 1 177 ? -33.346 12.447 60.539 1.00 36.54 46 PHE A C 1
ATOM 1367 O O . PHE A 1 177 ? -33.610 12.212 61.730 1.00 34.34 46 PHE A O 1
ATOM 1375 N N . TYR A 1 178 ? -33.072 11.479 59.662 1.00 30.68 47 TYR A N 1
ATOM 1376 C CA . TYR A 1 178 ? -33.040 10.097 60.146 1.00 36.60 47 TYR A CA 1
ATOM 1377 C C . TYR A 1 178 ? -31.999 9.853 61.239 1.00 39.12 47 TYR A C 1
ATOM 1378 O O . TYR A 1 178 ? -32.351 9.327 62.293 1.00 41.19 47 TYR A O 1
ATOM 1387 N N . PRO A 1 179 ? -30.737 10.265 61.030 1.00 41.43 48 PRO A N 1
ATOM 1388 C CA . PRO A 1 179 ? -29.789 10.032 62.128 1.00 43.12 48 PRO A CA 1
ATOM 1389 C C . PRO A 1 179 ? -30.137 10.771 63.436 1.00 47.69 48 PRO A C 1
ATOM 1390 O O . PRO A 1 179 ? -29.699 10.329 64.501 1.00 50.85 48 PRO A O 1
ATOM 1394 N N . MET A 1 180 ? -30.856 11.887 63.350 1.00 46.27 49 MET A N 1
ATOM 1395 C CA . MET A 1 180 ? -31.331 12.604 64.537 1.00 45.42 49 MET A CA 1
ATOM 1396 C C . MET A 1 180 ? -32.396 11.799 65.282 1.00 46.59 49 MET A C 1
ATOM 1397 O O . MET A 1 180 ? -32.628 12.002 66.471 1.00 49.94 49 MET A O 1
ATOM 1402 N N . GLY A 1 181 ? -33.069 10.902 64.567 1.00 44.89 50 GLY A N 1
ATOM 1403 C CA . GLY A 1 181 ? -34.138 10.127 65.166 1.00 46.08 50 GLY A CA 1
ATOM 1404 C C . GLY A 1 181 ? -35.512 10.654 64.775 1.00 49.56 50 GLY A C 1
ATOM 1405 O O . GLY A 1 181 ? -36.530 10.210 65.308 1.00 43.93 50 GLY A O 1
ATOM 1406 N N . GLN A 1 182 ? -35.560 11.581 63.817 1.00 47.55 51 GLN A N 1
ATOM 1407 C CA . GLN A 1 182 ? -36.855 12.057 63.365 1.00 38.89 51 GLN A CA 1
ATOM 1408 C C . GLN A 1 182 ? -37.235 11.312 62.106 1.00 35.27 51 GLN A C 1
ATOM 1409 O O . GLN A 1 182 ? -37.006 11.788 60.992 1.00 37.06 51 GLN A O 1
ATOM 1415 N N . LEU A 1 183 ? -37.990 10.237 62.291 1.00 31.79 52 LEU A N 1
ATOM 1416 C CA . LEU A 1 183 ? -38.357 9.376 61.188 1.00 33.71 52 LEU A CA 1
ATOM 1417 C C . LEU A 1 183 ? -39.579 9.927 60.483 1.00 36.52 52 LEU A C 1
ATOM 1418 O O . LEU A 1 183 ? -39.686 9.827 59.256 1.00 36.97 52 LEU A O 1
ATOM 1423 N N . PHE A 1 184 ? -40.531 10.452 61.249 1.00 35.95 53 PHE A N 1
ATOM 1424 C CA . PHE A 1 184 ? -41.720 10.991 60.605 1.00 43.70 53 PHE A CA 1
ATOM 1425 C C . PHE A 1 184 ? -41.346 12.189 59.727 1.00 44.14 53 PHE A C 1
ATOM 1426 O O . PHE A 1 184 ? -41.585 12.170 58.511 1.00 47.55 53 PHE A O 1
ATOM 1434 N N . TRP A 1 185 ? -40.754 13.219 60.327 1.00 33.33 54 TRP A N 1
ATOM 1435 C CA . TRP A 1 185 ? -40.440 14.412 59.557 1.00 36.60 54 TRP A CA 1
ATOM 1436 C C . TRP A 1 185 ? -39.415 14.160 58.466 1.00 43.01 54 TRP A C 1
ATOM 1437 O O . TRP A 1 185 ? -39.514 14.746 57.383 1.00 44.69 54 TRP A O 1
ATOM 1448 N N . GLY A 1 186 ? -38.461 13.267 58.720 1.00 41.03 55 GLY A N 1
ATOM 1449 C CA . GLY A 1 186 ? -37.508 12.908 57.688 1.00 42.62 55 GLY A CA 1
ATOM 1450 C C . GLY A 1 186 ? -38.224 12.326 56.491 1.00 43.17 55 GLY A C 1
ATOM 1451 O O . GLY A 1 186 ? -37.923 12.662 55.345 1.00 41.20 55 GLY A O 1
ATOM 1452 N N . THR A 1 187 ? -39.189 11.459 56.763 1.00 42.86 56 THR A N 1
ATOM 1453 C CA . THR A 1 187 ? -39.973 10.848 55.706 1.00 40.25 56 THR A CA 1
ATOM 1454 C C . THR A 1 187 ? -40.821 11.859 54.928 1.00 39.81 56 THR A C 1
ATOM 1455 O O . THR A 1 187 ? -40.970 11.724 53.721 1.00 36.85 56 THR A O 1
ATOM 1459 N N . VAL A 1 188 ? -41.399 12.859 55.591 1.00 40.02 57 VAL A N 1
ATOM 1460 C CA . VAL A 1 188 ? -42.225 13.764 54.813 1.00 40.93 57 VAL A CA 1
ATOM 1461 C C . VAL A 1 188 ? -41.302 14.626 53.979 1.00 40.44 57 VAL A C 1
ATOM 1462 O O . VAL A 1 188 ? -41.655 15.004 52.868 1.00 43.53 57 VAL A O 1
ATOM 1466 N N . VAL A 1 189 ? -40.089 14.858 54.465 1.00 37.75 58 VAL A N 1
ATOM 1467 C CA . VAL A 1 189 ? -39.113 15.630 53.695 1.00 42.96 58 VAL A CA 1
ATOM 1468 C C . VAL A 1 189 ? -38.739 14.835 52.421 1.00 44.39 58 VAL A C 1
ATOM 1469 O O . VAL A 1 189 ? -38.773 15.361 51.289 1.00 40.34 58 VAL A O 1
ATOM 1473 N N . ILE A 1 190 ? -38.368 13.574 52.602 1.00 36.75 59 ILE A N 1
ATOM 1474 C CA . ILE A 1 190 ? -38.083 12.718 51.472 1.00 36.31 59 ILE A CA 1
ATOM 1475 C C . ILE A 1 190 ? -39.236 12.663 50.537 1.00 38.53 59 ILE A C 1
ATOM 1476 O O . ILE A 1 190 ? -39.069 12.855 49.334 1.00 43.60 59 ILE A O 1
ATOM 1481 N N . THR A 1 191 ? -40.416 12.432 51.096 1.00 46.03 60 THR A N 1
ATOM 1482 C CA . THR A 1 191 ? -41.643 12.326 50.297 1.00 42.31 60 THR A CA 1
ATOM 1483 C C . THR A 1 191 ? -41.945 13.586 49.488 1.00 41.51 60 THR A C 1
ATOM 1484 O O . THR A 1 191 ? -42.299 13.496 48.320 1.00 38.14 60 THR A O 1
ATOM 1488 N N . VAL A 1 192 ? -41.777 14.757 50.089 1.00 46.14 61 VAL A N 1
ATOM 1489 C CA . VAL A 1 192 ? -42.017 16.000 49.373 1.00 52.00 61 VAL A CA 1
ATOM 1490 C C . VAL A 1 192 ? -41.072 16.144 48.176 1.00 57.85 61 VAL A C 1
ATOM 1491 O O . VAL A 1 192 ? -41.525 16.469 47.083 1.00 58.88 61 VAL A O 1
ATOM 1495 N N . PHE A 1 193 ? -39.772 15.890 48.363 1.00 58.09 62 PHE A N 1
ATOM 1496 C CA . PHE A 1 193 ? -38.816 16.120 47.272 1.00 49.84 62 PHE A CA 1
ATOM 1497 C C . PHE A 1 193 ? -38.702 14.989 46.281 1.00 53.76 62 PHE A C 1
ATOM 1498 O O . PHE A 1 193 ? -38.120 15.163 45.224 1.00 61.26 62 PHE A O 1
ATOM 1506 N N . VAL A 1 194 ? -39.373 13.885 46.539 1.00 53.91 63 VAL A N 1
ATOM 1507 C CA . VAL A 1 194 ? -39.374 12.800 45.582 1.00 60.46 63 VAL A CA 1
ATOM 1508 C C . VAL A 1 194 ? -40.220 13.214 44.362 1.00 75.21 63 VAL A C 1
ATOM 1509 O O . VAL A 1 194 ? -39.866 12.896 43.228 1.00 86.43 63 VAL A O 1
ATOM 1513 N N . PHE A 1 195 ? -41.300 13.961 44.570 1.00 76.11 64 PHE A N 1
ATOM 1514 C CA . PHE A 1 195 ? -42.129 14.387 43.445 1.00 81.12 64 PHE A CA 1
ATOM 1515 C C . PHE A 1 195 ? -41.440 15.396 42.528 1.00 81.97 64 PHE A C 1
ATOM 1516 O O . PHE A 1 195 ? -41.957 15.706 41.462 1.00 81.93 64 PHE A O 1
ATOM 1524 N N . SER A 1 196 ? -40.276 15.901 42.919 1.00 87.77 65 SER A N 1
ATOM 1525 C CA . SER A 1 196 ? -39.513 16.780 42.027 1.00 94.19 65 SER A CA 1
ATOM 1526 C C . SER A 1 196 ? -39.219 16.065 40.694 1.00 95.27 65 SER A C 1
ATOM 1527 O O . SER A 1 196 ? -38.976 16.715 39.674 1.00 95.42 65 SER A O 1
ATOM 1530 N N . ASP A 1 197 ? -39.252 14.731 40.720 1.00 94.62 66 ASP A N 1
ATOM 1531 C CA . ASP A 1 197 ? -39.080 13.905 39.523 1.00 96.15 66 ASP A CA 1
ATOM 1532 C C . ASP A 1 197 ? -40.194 14.186 38.516 1.00 86.70 66 ASP A C 1
ATOM 1533 O O . ASP A 1 197 ? -39.951 14.206 37.311 1.00 84.16 66 ASP A O 1
ATOM 1538 N N . ILE A 1 198 ? -41.424 14.345 38.989 1.00 77.50 67 ILE A N 1
ATOM 1539 C CA . ILE A 1 198 ? -42.506 14.600 38.055 1.00 66.74 67 ILE A CA 1
ATOM 1540 C C . ILE A 1 198 ? -42.342 15.980 37.429 1.00 61.20 67 ILE A C 1
ATOM 1541 O O . ILE A 1 198 ? -42.595 16.170 36.231 1.00 64.34 67 ILE A O 1
ATOM 1546 N N . ILE A 1 199 ? -41.788 16.902 38.205 1.00 50.48 68 ILE A N 1
ATOM 1547 C CA . ILE A 1 199 ? -41.474 18.241 37.716 1.00 48.86 68 ILE A CA 1
ATOM 1548 C C . ILE A 1 199 ? -40.369 18.216 36.632 1.00 44.32 68 ILE A C 1
ATOM 1549 O O . ILE A 1 199 ? -40.524 18.822 35.572 1.00 41.36 68 ILE A O 1
ATOM 1554 N N . ASP A 1 200 ? -39.237 17.572 36.897 1.00 42.34 69 ASP A N 1
ATOM 1555 C CA . ASP A 1 200 ? -38.171 17.572 35.878 1.00 57.23 69 ASP A CA 1
ATOM 1556 C C . ASP A 1 200 ? -38.583 16.811 34.607 1.00 52.44 69 ASP A C 1
ATOM 1557 O O . ASP A 1 200 ? -38.127 17.130 33.506 1.00 52.69 69 ASP A O 1
ATOM 1562 N N . GLY A 1 201 ? -39.474 15.839 34.757 1.00 48.17 70 GLY A N 1
ATOM 1563 C CA . GLY A 1 201 ? -39.975 15.081 33.627 1.00 40.78 70 GLY A CA 1
ATOM 1564 C C . GLY A 1 201 ? -40.821 15.984 32.739 1.00 45.03 70 GLY A C 1
ATOM 1565 O O . GLY A 1 201 ? -40.726 15.951 31.499 1.00 44.88 70 GLY A O 1
ATOM 1566 N N . LEU A 1 202 ? -41.700 16.754 33.370 1.00 44.91 71 LEU A N 1
ATOM 1567 C CA . LEU A 1 202 ? -42.500 17.736 32.640 1.00 49.56 71 LEU A CA 1
ATOM 1568 C C . LEU A 1 202 ? -41.604 18.742 31.928 1.00 52.53 71 LEU A C 1
ATOM 1569 O O . LEU A 1 202 ? -41.807 19.058 30.755 1.00 57.04 71 LEU A O 1
ATOM 1574 N N . MET A 1 203 ? -40.587 19.214 32.632 1.00 50.93 72 MET A N 1
ATOM 1575 C CA . MET A 1 203 ? -39.698 20.224 32.070 1.00 49.64 72 MET A CA 1
ATOM 1576 C C . MET A 1 203 ? -38.812 19.673 30.986 1.00 45.62 72 MET A C 1
ATOM 1577 O O . MET A 1 203 ? -38.588 20.330 29.963 1.00 45.43 72 MET A O 1
ATOM 1582 N N . ALA A 1 204 ? -38.341 18.450 31.181 1.00 41.55 73 ALA A N 1
ATOM 1583 C CA . ALA A 1 204 ? -37.478 17.867 30.176 1.00 48.97 73 ALA A CA 1
ATOM 1584 C C . ALA A 1 204 ? -38.258 17.682 28.881 1.00 51.44 73 ALA A C 1
ATOM 1585 O O . ALA A 1 204 ? -37.711 17.828 27.785 1.00 53.71 73 ALA A O 1
ATOM 1587 N N . ARG A 1 205 ? -39.544 17.403 29.018 1.00 48.75 74 ARG A N 1
ATOM 1588 C CA . ARG A 1 205 ? -40.422 17.239 27.869 1.00 46.64 74 ARG A CA 1
ATOM 1589 C C . ARG A 1 205 ? -40.726 18.601 27.219 1.00 45.38 74 ARG A C 1
ATOM 1590 O O . ARG A 1 205 ? -40.755 18.746 25.990 1.00 47.48 74 ARG A O 1
ATOM 1598 N N . LEU A 1 206 ? -40.883 19.611 28.065 1.00 45.35 75 LEU A N 1
ATOM 1599 C CA . LEU A 1 206 ? -41.227 20.955 27.632 1.00 46.83 75 LEU A CA 1
ATOM 1600 C C . LEU A 1 206 ? -40.045 21.679 26.996 1.00 44.31 75 LEU A C 1
ATOM 1601 O O . LEU A 1 206 ? -40.207 22.398 26.015 1.00 43.15 75 LEU A O 1
ATOM 1606 N N . LEU A 1 207 ? -38.878 21.541 27.605 1.00 48.36 76 LEU A N 1
ATOM 1607 C CA . LEU A 1 207 ? -37.671 22.230 27.152 1.00 49.22 76 LEU A CA 1
ATOM 1608 C C . LEU A 1 207 ? -36.825 21.407 26.180 1.00 51.72 76 LEU A C 1
ATOM 1609 O O . LEU A 1 207 ? -35.732 21.834 25.796 1.00 56.20 76 LEU A O 1
ATOM 1614 N N . PHE A 1 208 ? -37.327 20.235 25.795 1.00 51.37 77 PHE A N 1
ATOM 1615 C CA . PHE A 1 208 ? -36.735 19.420 24.731 1.00 57.72 77 PHE A CA 1
ATOM 1616 C C . PHE A 1 208 ? -35.438 18.700 25.170 1.00 64.19 77 PHE A C 1
ATOM 1617 O O . PHE A 1 208 ? -34.742 18.145 24.325 1.00 71.66 77 PHE A O 1
ATOM 1625 N N . ARG A 1 209 ? -35.047 18.768 26.445 1.00 62.57 78 ARG A N 1
ATOM 1626 C CA . ARG A 1 209 ? -33.813 18.075 26.825 1.00 62.30 78 ARG A CA 1
ATOM 1627 C C . ARG A 1 209 ? -34.104 16.613 27.161 1.00 59.79 78 ARG A C 1
ATOM 1628 O O . ARG A 1 209 ? -34.305 16.278 28.315 1.00 59.14 78 ARG A O 1
ATOM 1636 N N . GLU A 1 210 ? -33.968 15.741 26.163 1.00 63.98 79 GLU A N 1
ATOM 1637 C CA . GLU A 1 210 ? -34.128 14.295 26.320 1.00 68.65 79 GLU A CA 1
ATOM 1638 C C . GLU A 1 210 ? -32.817 13.514 26.245 1.00 68.80 79 GLU A C 1
ATOM 1639 O O . GLU A 1 210 ? -32.824 12.285 26.254 1.00 72.12 79 GLU A O 1
ATOM 1645 N N . GLY A 1 211 ? -31.717 14.238 26.069 1.00 66.05 80 GLY A N 1
ATOM 1646 C CA . GLY A 1 211 ? -30.424 13.690 25.685 1.00 62.88 80 GLY A CA 1
ATOM 1647 C C . GLY A 1 211 ? -29.802 12.692 26.660 1.00 55.36 80 GLY A C 1
ATOM 1648 O O . GLY A 1 211 ? -30.340 12.450 27.730 1.00 54.43 80 GLY A O 1
ATOM 1649 N N . PRO A 1 212 ? -28.695 12.048 26.255 1.00 52.56 81 PRO A N 1
ATOM 1650 C CA . PRO A 1 212 ? -27.971 11.050 27.050 1.00 45.52 81 PRO A CA 1
ATOM 1651 C C . PRO A 1 212 ? -27.544 11.609 28.407 1.00 44.60 81 PRO A C 1
ATOM 1652 O O . PRO A 1 212 ? -27.490 10.858 29.378 1.00 45.52 81 PRO A O 1
ATOM 1656 N N . TRP A 1 213 ? -27.212 12.899 28.468 1.00 45.44 82 TRP A N 1
ATOM 1657 C CA . TRP A 1 213 ? -26.837 13.494 29.747 1.00 48.90 82 TRP A CA 1
ATOM 1658 C C . TRP A 1 213 ? -28.007 13.517 30.720 1.00 53.40 82 TRP A C 1
ATOM 1659 O O . TRP A 1 213 ? -27.875 13.105 31.883 1.00 56.72 82 TRP A O 1
ATOM 1670 N N . GLY A 1 214 ? -29.170 13.920 30.218 1.00 51.59 83 GLY A N 1
ATOM 1671 C CA . GLY A 1 214 ? -30.365 13.982 31.037 1.00 48.30 83 GLY A CA 1
ATOM 1672 C C . GLY A 1 214 ? -30.668 12.629 31.627 1.00 42.65 83 GLY A C 1
ATOM 1673 O O . GLY A 1 214 ? -30.833 12.498 32.836 1.00 42.69 83 GLY A O 1
ATOM 1674 N N . ALA A 1 215 ? -30.678 11.617 30.772 1.00 39.47 84 ALA A N 1
ATOM 1675 C CA . ALA A 1 215 ? -30.903 10.245 31.196 1.00 39.78 84 ALA A CA 1
ATOM 1676 C C . ALA A 1 215 ? -29.843 9.812 32.228 1.00 46.04 84 ALA A C 1
ATOM 1677 O O . ALA A 1 215 ? -30.168 9.219 33.262 1.00 49.86 84 ALA A O 1
ATOM 1679 N N . PHE A 1 216 ? -28.576 10.084 31.929 1.00 39.15 85 PHE A N 1
ATOM 1680 C CA . PHE A 1 216 ? -27.516 9.736 32.855 1.00 40.80 85 PHE A CA 1
ATOM 1681 C C . PHE A 1 216 ? -27.770 10.328 34.223 1.00 41.42 85 PHE A C 1
ATOM 1682 O O . PHE A 1 216 ? -27.751 9.609 35.224 1.00 45.24 85 PHE A O 1
ATOM 1690 N N . LEU A 1 217 ? -28.008 11.634 34.266 1.00 33.52 86 LEU A N 1
ATOM 1691 C CA . LEU A 1 217 ? -28.166 12.316 35.541 1.00 35.80 86 LEU A CA 1
ATOM 1692 C C . LEU A 1 217 ? -29.363 11.797 36.369 1.00 41.40 86 LEU A C 1
ATOM 1693 O O . LEU A 1 217 ? -29.225 11.522 37.560 1.00 47.36 86 LEU A O 1
ATOM 1698 N N A ASP A 1 218 ? -30.515 11.638 35.724 0.50 41.61 87 ASP A N 1
ATOM 1699 N N B ASP A 1 218 ? -30.509 11.630 35.723 0.50 41.59 87 ASP A N 1
ATOM 1700 C CA A ASP A 1 218 ? -31.692 11.024 36.342 0.50 40.59 87 ASP A CA 1
ATOM 1701 C CA B ASP A 1 218 ? -31.669 11.020 36.361 0.50 40.57 87 ASP A CA 1
ATOM 1702 C C A ASP A 1 218 ? -31.396 9.651 36.966 0.50 41.62 87 ASP A C 1
ATOM 1703 C C B ASP A 1 218 ? -31.340 9.666 36.989 0.50 41.65 87 ASP A C 1
ATOM 1704 O O A ASP A 1 218 ? -31.744 9.417 38.121 0.50 41.73 87 ASP A O 1
ATOM 1705 O O B ASP A 1 218 ? -31.612 9.461 38.170 0.50 41.90 87 ASP A O 1
ATOM 1714 N N . SER A 1 219 ? -30.768 8.744 36.214 1.00 40.58 88 SER A N 1
ATOM 1715 C CA . SER A 1 219 ? -30.363 7.446 36.772 1.00 39.54 88 SER A CA 1
ATOM 1716 C C . SER A 1 219 ? -29.426 7.602 37.963 1.00 42.45 88 SER A C 1
ATOM 1717 O O . SER A 1 219 ? -29.618 6.969 39.000 1.00 45.81 88 SER A O 1
ATOM 1720 N N . TYR A 1 220 ? -28.376 8.395 37.791 1.00 39.41 89 TYR A N 1
ATOM 1721 C CA . TYR A 1 220 ? -27.372 8.543 38.832 1.00 37.99 89 TYR A CA 1
ATOM 1722 C C . TYR A 1 220 ? -27.915 9.139 40.128 1.00 38.01 89 TYR A C 1
ATOM 1723 O O . TYR A 1 220 ? -27.699 8.578 41.208 1.00 36.85 89 TYR A O 1
ATOM 1732 N N . LEU A 1 221 ? -28.589 10.284 40.027 1.00 39.93 90 LEU A N 1
ATOM 1733 C CA . LEU A 1 221 ? -29.110 10.962 41.214 1.00 34.18 90 LEU A CA 1
ATOM 1734 C C . LEU A 1 221 ? -30.191 10.120 41.893 1.00 33.77 90 LEU A C 1
ATOM 1735 O O . LEU A 1 221 ? -30.405 10.234 43.101 1.00 37.52 90 LEU A O 1
ATOM 1740 N N . ASP A 1 222 ? -30.839 9.245 41.129 1.00 29.50 91 ASP A N 1
ATOM 1741 C CA . ASP A 1 222 ? -31.836 8.346 41.707 1.00 38.77 91 ASP A CA 1
ATOM 1742 C C . ASP A 1 222 ? -31.117 7.351 42.607 1.00 44.77 91 ASP A C 1
ATOM 1743 O O . ASP A 1 222 ? -31.596 7.058 43.711 1.00 45.39 91 ASP A O 1
ATOM 1748 N N . ARG A 1 223 ? -29.988 6.816 42.121 1.00 44.84 92 ARG A N 1
ATOM 1749 C CA . ARG A 1 223 ? -29.134 5.939 42.924 1.00 42.62 92 ARG A CA 1
ATOM 1750 C C . ARG A 1 223 ? -28.651 6.600 44.210 1.00 40.64 92 ARG A C 1
ATOM 1751 O O . ARG A 1 223 ? -28.689 5.985 45.281 1.00 44.07 92 ARG A O 1
ATOM 1759 N N . VAL A 1 224 ? -28.140 7.822 44.096 1.00 35.93 93 VAL A N 1
ATOM 1760 C CA . VAL A 1 224 ? -27.708 8.581 45.270 1.00 40.86 93 VAL A CA 1
ATOM 1761 C C . VAL A 1 224 ? -28.868 8.713 46.269 1.00 40.57 93 VAL A C 1
ATOM 1762 O O . VAL A 1 224 ? -28.712 8.456 47.465 1.00 43.85 93 VAL A O 1
ATOM 1766 N N . GLY A 1 225 ? -30.048 9.044 45.773 1.00 39.27 94 GLY A N 1
ATOM 1767 C CA . GLY A 1 225 ? -31.205 9.168 46.632 1.00 33.27 94 GLY A CA 1
ATOM 1768 C C . GLY A 1 225 ? -31.567 7.909 47.403 1.00 33.53 94 GLY A C 1
ATOM 1769 O O . GLY A 1 225 ? -31.721 7.966 48.623 1.00 35.78 94 GLY A O 1
ATOM 1770 N N . ASP A 1 226 ? -31.723 6.779 46.707 1.00 32.83 95 ASP A N 1
ATOM 1771 C CA . ASP A 1 226 ? -32.120 5.533 47.375 1.00 39.17 95 ASP A CA 1
ATOM 1772 C C . ASP A 1 226 ? -31.100 5.063 48.405 1.00 42.94 95 ASP A C 1
ATOM 1773 O O . ASP A 1 226 ? -31.464 4.662 49.505 1.00 54.95 95 ASP A O 1
ATOM 1778 N N . SER A 1 227 ? -29.825 5.112 48.040 1.00 37.85 96 SER A N 1
ATOM 1779 C CA . SER A 1 227 ? -28.734 4.759 48.939 1.00 35.90 96 SER A CA 1
ATOM 1780 C C . SER A 1 227 ? -28.755 5.592 50.208 1.00 35.52 96 SER A C 1
ATOM 1781 O O . SER A 1 227 ? -28.492 5.070 51.303 1.00 38.17 96 SER A O 1
ATOM 1784 N N . SER A 1 228 ? -29.035 6.886 50.067 1.00 32.13 97 SER A N 1
ATOM 1785 C CA . SER A 1 228 ? -29.081 7.765 51.241 1.00 39.11 97 SER A CA 1
ATOM 1786 C C . SER A 1 228 ? -30.201 7.368 52.197 1.00 40.47 97 SER A C 1
ATOM 1787 O O . SER A 1 228 ? -30.016 7.380 53.407 1.00 41.58 97 SER A O 1
ATOM 1790 N N . VAL A 1 229 ? -31.360 7.009 51.646 1.00 39.36 98 VAL A N 1
ATOM 1791 C CA . VAL A 1 229 ? -32.491 6.582 52.449 1.00 36.60 98 VAL A CA 1
ATOM 1792 C C . VAL A 1 229 ? -32.131 5.376 53.333 1.00 36.81 98 VAL A C 1
ATOM 1793 O O . VAL A 1 229 ? -32.341 5.421 54.557 1.00 27.48 98 VAL A O 1
ATOM 1797 N N . PHE A 1 230 ? -31.624 4.296 52.737 1.00 30.77 99 PHE A N 1
ATOM 1798 C CA . PHE A 1 230 ? -31.229 3.147 53.555 1.00 32.55 99 PHE A CA 1
ATOM 1799 C C . PHE A 1 230 ? -30.109 3.489 54.553 1.00 38.22 99 PHE A C 1
ATOM 1800 O O . PHE A 1 230 ? -30.120 3.023 55.705 1.00 39.63 99 PHE A O 1
ATOM 1808 N N . THR A 1 231 ? -29.165 4.331 54.123 1.00 38.79 100 THR A N 1
ATOM 1809 C CA . THR A 1 231 ? -28.022 4.731 54.958 1.00 35.54 100 THR A CA 1
ATOM 1810 C C . THR A 1 231 ? -28.463 5.361 56.260 1.00 35.63 100 THR A C 1
ATOM 1811 O O . THR A 1 231 ? -27.988 4.976 57.330 1.00 35.19 100 THR A O 1
ATOM 1815 N N . GLY A 1 232 ? -29.363 6.334 56.166 1.00 36.38 101 GLY A N 1
ATOM 1816 C CA . GLY A 1 232 ? -29.938 6.954 57.343 1.00 38.07 101 GLY A CA 1
ATOM 1817 C C . GLY A 1 232 ? -30.601 5.928 58.260 1.00 39.00 101 GLY A C 1
ATOM 1818 O O . GLY A 1 232 ? -30.434 5.961 59.480 1.00 38.56 101 GLY A O 1
ATOM 1819 N N . ILE A 1 233 ? -31.403 5.038 57.686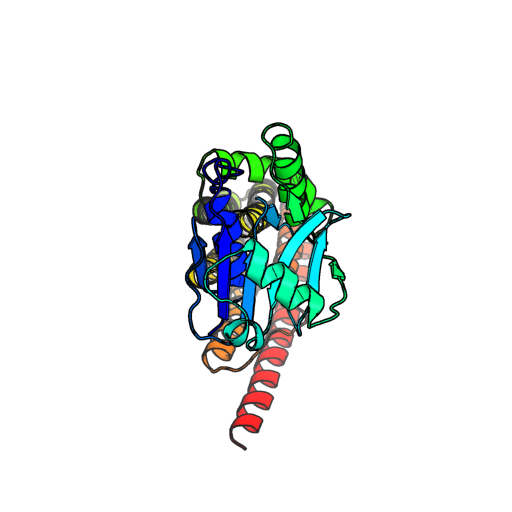 1.00 38.94 102 ILE A N 1
ATOM 1820 C CA . ILE A 1 233 ? -32.058 4.010 58.498 1.00 45.07 102 ILE A CA 1
ATOM 1821 C C . ILE A 1 233 ? -31.029 3.170 59.242 1.00 43.07 102 ILE A C 1
ATOM 1822 O O . ILE A 1 233 ? -31.141 2.983 60.466 1.00 43.30 102 ILE A O 1
ATOM 1827 N N . VAL A 1 234 ? -30.032 2.680 58.502 1.00 38.25 103 VAL A N 1
ATOM 1828 C CA . VAL A 1 234 ? -28.950 1.871 59.080 1.00 32.73 103 VAL A CA 1
ATOM 1829 C C . VAL A 1 234 ? -28.269 2.557 60.268 1.00 35.45 103 VAL A C 1
ATOM 1830 O O . VAL A 1 234 ? -28.144 1.972 61.363 1.00 29.08 103 VAL A O 1
ATOM 1834 N N . ILE A 1 235 ? -27.830 3.788 60.043 1.00 27.77 104 ILE A N 1
ATOM 1835 C CA . ILE A 1 235 ? -27.191 4.578 61.069 1.00 38.04 104 ILE A CA 1
ATOM 1836 C C . ILE A 1 235 ? -28.077 4.736 62.288 1.00 41.17 104 ILE A C 1
ATOM 1837 O O . ILE A 1 235 ? -27.657 4.442 63.404 1.00 42.45 104 ILE A O 1
ATOM 1842 N N . TRP A 1 236 ? -29.318 5.168 62.076 1.00 42.70 105 TRP A N 1
ATOM 1843 C CA . TRP A 1 236 ? -30.197 5.456 63.201 1.00 37.89 105 TRP A CA 1
ATOM 1844 C C . TRP A 1 236 ? -30.432 4.224 64.067 1.00 35.28 105 TRP A C 1
ATOM 1845 O O . TRP A 1 236 ? -30.375 4.296 65.290 1.00 35.81 105 TRP A O 1
ATOM 1856 N N . PHE A 1 237 ? -30.728 3.092 63.448 1.00 32.76 106 PHE A N 1
ATOM 1857 C CA . PHE A 1 237 ? -31.054 1.930 64.269 1.00 39.04 106 PHE A CA 1
ATOM 1858 C C . PHE A 1 237 ? -29.823 1.234 64.859 1.00 43.38 106 PHE A C 1
ATOM 1859 O O . PHE A 1 237 ? -29.954 0.416 65.750 1.00 47.33 106 PHE A O 1
ATOM 1867 N N . PHE A 1 238 ? -28.639 1.495 64.332 1.00 43.35 107 PHE A N 1
ATOM 1868 C CA . PHE A 1 238 ? -27.429 0.927 64.943 1.00 47.02 107 PHE A CA 1
ATOM 1869 C C . PHE A 1 238 ? -27.103 1.762 66.177 1.00 47.04 107 PHE A C 1
ATOM 1870 O O . PHE A 1 238 ? -26.456 1.278 67.086 1.00 42.75 107 PHE A O 1
ATOM 1878 N N . LEU A 1 239 ? -27.536 3.030 66.198 1.00 49.69 108 LEU A N 1
ATOM 1879 C CA . LEU A 1 239 ? -27.196 3.884 67.326 1.00 43.99 108 LEU A CA 1
ATOM 1880 C C . LEU A 1 239 ? -28.368 4.261 68.267 1.00 47.23 108 LEU A C 1
ATOM 1881 O O . LEU A 1 239 ? -28.720 3.487 69.161 1.00 48.56 108 LEU A O 1
ATOM 1886 N N . GLY A 1 240 ? -29.136 5.284 67.933 1.00 44.91 109 GLY A N 1
ATOM 1887 C CA . GLY A 1 240 ? -30.141 5.762 68.872 1.00 45.01 109 GLY A CA 1
ATOM 1888 C C . GLY A 1 240 ? -31.387 4.896 68.810 1.00 49.92 109 GLY A C 1
ATOM 1889 O O . GLY A 1 240 ? -32.084 4.728 69.812 1.00 51.47 109 GLY A O 1
ATOM 1890 N N . GLY A 1 241 ? -31.666 4.339 67.637 1.00 46.23 110 GLY A N 1
ATOM 1891 C CA . GLY A 1 241 ? -32.814 3.463 67.464 1.00 49.72 110 GLY A CA 1
ATOM 1892 C C . GLY A 1 241 ? -32.673 2.170 68.256 1.00 45.97 110 GLY A C 1
ATOM 1893 O O . GLY A 1 241 ? -33.668 1.509 68.521 1.00 46.03 110 GLY A O 1
ATOM 1894 N N . ALA A 1 242 ? -31.438 1.786 68.583 1.00 45.15 111 ALA A N 1
ATOM 1895 C CA . ALA A 1 242 ? -31.183 0.588 69.396 1.00 44.31 111 ALA A CA 1
ATOM 1896 C C . ALA A 1 242 ? -31.826 -0.707 68.867 1.00 44.88 111 ALA A C 1
ATOM 1897 O O . ALA A 1 242 ? -32.446 -1.468 69.615 1.00 45.05 111 ALA A O 1
ATOM 1899 N N . ASN A 1 243 ? -31.738 -0.922 67.566 1.00 45.05 112 ASN A N 1
ATOM 1900 C CA . ASN A 1 243 ? -32.273 -2.146 66.983 1.00 48.99 112 ASN A CA 1
ATOM 1901 C C . ASN A 1 243 ? -31.344 -2.683 65.887 1.00 45.80 112 ASN A C 1
ATOM 1902 O O . ASN A 1 243 ? -31.532 -2.394 64.703 1.00 43.71 112 ASN A O 1
ATOM 1907 N N . PRO A 1 244 ? -30.312 -3.443 66.291 1.00 45.29 113 PRO A N 1
ATOM 1908 C CA . PRO A 1 244 ? -29.282 -3.968 65.369 1.00 46.59 113 PRO A CA 1
ATOM 1909 C C . PRO A 1 244 ? -29.869 -4.850 64.267 1.00 44.72 113 PRO A C 1
ATOM 1910 O O . PRO A 1 244 ? -29.395 -4.817 63.130 1.00 46.34 113 PRO A O 1
ATOM 1914 N N . THR A 1 245 ? -30.883 -5.641 64.590 1.00 46.78 114 THR A N 1
ATOM 1915 C CA . THR A 1 245 ? -31.436 -6.550 63.597 1.00 42.53 114 THR A CA 1
ATOM 1916 C C . THR A 1 245 ? -32.192 -5.768 62.504 1.00 34.78 114 THR A C 1
ATOM 1917 O O . THR A 1 245 ? -32.135 -6.133 61.330 1.00 32.39 114 THR A O 1
ATOM 1921 N N . ILE A 1 246 ? -32.870 -4.686 62.868 1.00 31.21 115 ILE A N 1
ATOM 1922 C CA . ILE A 1 246 ? -33.462 -3.825 61.846 1.00 32.59 115 ILE A CA 1
ATOM 1923 C C . ILE A 1 246 ? -32.335 -3.170 61.032 1.00 32.85 115 ILE A C 1
ATOM 1924 O O . ILE A 1 246 ? -32.408 -3.105 59.794 1.00 35.17 115 ILE A O 1
ATOM 1929 N N . ALA A 1 247 ? -31.283 -2.710 61.714 1.00 37.79 116 ALA A N 1
ATOM 1930 C CA . ALA A 1 247 ? -30.158 -2.074 61.018 1.00 38.02 116 ALA A CA 1
ATOM 1931 C C . ALA A 1 247 ? -29.454 -3.028 60.037 1.00 37.11 116 ALA A C 1
ATOM 1932 O O . ALA A 1 247 ? -29.108 -2.639 58.914 1.00 37.08 116 ALA A O 1
ATOM 1934 N N . ILE A 1 248 ? -29.276 -4.283 60.438 1.00 34.22 117 ILE A N 1
ATOM 1935 C CA . ILE A 1 248 ? -28.656 -5.261 59.553 1.00 37.22 117 ILE A CA 1
ATOM 1936 C C . ILE A 1 248 ? -29.531 -5.497 58.316 1.00 34.40 117 ILE A C 1
ATOM 1937 O O . ILE A 1 248 ? -29.022 -5.509 57.190 1.00 33.43 117 ILE A O 1
ATOM 1942 N N . LEU A 1 249 ? -30.832 -5.702 58.517 1.00 37.16 118 LEU A N 1
ATOM 1943 C CA . LEU A 1 249 ? -31.774 -5.880 57.391 1.00 38.79 118 LEU A CA 1
ATOM 1944 C C . LEU A 1 249 ? -31.787 -4.688 56.467 1.00 38.08 118 LEU A C 1
ATOM 1945 O O . LEU A 1 249 ? -31.873 -4.841 55.255 1.00 40.65 118 LEU A O 1
ATOM 1950 N N . ALA A 1 250 ? -31.703 -3.492 57.039 1.00 38.11 119 ALA A N 1
ATOM 1951 C CA . ALA A 1 250 ? -31.649 -2.291 56.216 1.00 34.01 119 ALA A CA 1
ATOM 1952 C C . ALA A 1 250 ? -30.352 -2.265 55.387 1.00 34.48 119 ALA A C 1
ATOM 1953 O O . ALA A 1 250 ? -30.387 -1.958 54.195 1.00 37.83 119 ALA A O 1
ATOM 1955 N N . LEU A 1 251 ? -29.226 -2.618 56.010 1.00 30.41 120 LEU A N 1
ATOM 1956 C CA . LEU A 1 251 ? -27.941 -2.663 55.311 1.00 30.94 120 LEU A CA 1
ATOM 1957 C C . LEU A 1 251 ? -27.978 -3.689 54.159 1.00 35.61 120 LEU A C 1
ATOM 1958 O O . LEU A 1 251 ? -27.507 -3.417 53.029 1.00 32.20 120 LEU A O 1
ATOM 1963 N N . ILE A 1 252 ? -28.507 -4.873 54.447 1.00 27.04 121 ILE A N 1
ATOM 1964 C CA . ILE A 1 252 ? -28.690 -5.879 53.407 1.00 44.50 121 ILE A CA 1
ATOM 1965 C C . ILE A 1 252 ? -29.550 -5.350 52.246 1.00 45.71 121 ILE A C 1
ATOM 1966 O O . ILE A 1 252 ? -29.227 -5.586 51.071 1.00 47.30 121 ILE A O 1
ATOM 1971 N N . CYS A 1 253 ? -30.635 -4.638 52.557 1.00 33.60 122 CYS A N 1
ATOM 1972 C CA . CYS A 1 253 ? -31.457 -4.088 51.482 1.00 32.93 122 CYS A CA 1
ATOM 1973 C C . CYS A 1 253 ? -30.726 -3.039 50.653 1.00 33.59 122 CYS A C 1
ATOM 1974 O O . CYS A 1 253 ? -30.876 -3.001 49.431 1.00 32.79 122 CYS A O 1
ATOM 1977 N N . LEU A 1 254 ? -29.870 -2.255 51.299 1.00 41.18 123 LEU A N 1
ATOM 1978 C CA . LEU A 1 254 ? -29.062 -1.251 50.613 1.00 39.38 123 LEU A CA 1
ATOM 1979 C C . LEU A 1 254 ? -28.199 -1.938 49.563 1.00 38.84 123 LEU A C 1
ATOM 1980 O O . LEU A 1 254 ? -28.214 -1.567 48.379 1.00 35.41 123 LEU A O 1
ATOM 1985 N N . VAL A 1 255 ? -27.457 -2.948 50.008 1.00 31.18 124 VAL A N 1
ATOM 1986 C CA . VAL A 1 255 ? -26.602 -3.680 49.105 1.00 35.36 124 VAL A CA 1
ATOM 1987 C C . VAL A 1 255 ? -27.422 -4.332 48.020 1.00 34.14 124 VAL A C 1
ATOM 1988 O O . VAL A 1 255 ? -27.098 -4.204 46.844 1.00 41.22 124 VAL A O 1
ATOM 1992 N N . LEU A 1 256 ? -28.491 -5.016 48.409 1.00 37.56 125 LEU A N 1
ATOM 1993 C CA . LEU A 1 256 ? -29.338 -5.696 47.420 1.00 42.73 125 LEU A CA 1
ATOM 1994 C C . LEU A 1 256 ? -29.939 -4.703 46.423 1.00 42.51 125 LEU A C 1
ATOM 1995 O O . LEU A 1 256 ? -30.042 -4.989 45.227 1.00 42.83 125 LEU A O 1
ATOM 2000 N N . SER A 1 257 ? -30.227 -3.503 46.904 1.00 40.53 126 SER A N 1
ATOM 2001 C CA . SER A 1 257 ? -30.788 -2.474 46.057 1.00 40.36 126 SER A CA 1
ATOM 2002 C C . SER A 1 257 ? -29.785 -2.069 44.978 1.00 41.08 126 SER A C 1
ATOM 2003 O O . SER A 1 257 ? -30.134 -2.020 43.787 1.00 40.37 126 SER A O 1
ATOM 2006 N N A SER A 1 258 ? -28.548 -1.802 45.396 0.50 40.75 127 SER A N 1
ATOM 2007 N N B SER A 1 258 ? -28.547 -1.811 45.409 0.50 40.73 127 SER A N 1
ATOM 2008 C CA A SER A 1 258 ? -27.445 -1.475 44.488 0.50 36.86 127 SER A CA 1
ATOM 2009 C CA B SER A 1 258 ? -27.404 -1.491 44.541 0.50 36.93 127 SER A CA 1
ATOM 2010 C C A SER A 1 258 ? -27.207 -2.555 43.441 0.50 34.31 127 SER A C 1
ATOM 2011 C C B SER A 1 258 ? -27.148 -2.551 43.473 0.50 34.20 127 SER A C 1
ATOM 2012 O O A SER A 1 258 ? -26.974 -2.257 42.268 0.50 34.40 127 SER A O 1
ATOM 2013 O O B SER A 1 258 ? -26.865 -2.235 42.316 0.50 34.17 127 SER A O 1
ATOM 2018 N N . LEU A 1 259 ? -27.264 -3.812 43.869 1.00 27.97 128 LEU A N 1
ATOM 2019 C CA . LEU A 1 259 ? -27.010 -4.949 42.977 1.00 32.37 128 LEU A CA 1
ATOM 2020 C C . LEU A 1 259 ? -28.118 -5.066 41.920 1.00 37.67 128 LEU A C 1
ATOM 2021 O O . LEU A 1 259 ? -27.852 -5.480 40.779 1.00 37.14 128 LEU A O 1
ATOM 2026 N N . VAL A 1 260 ? -29.369 -4.750 42.308 1.00 40.62 129 VAL A N 1
ATOM 2027 C CA . VAL A 1 260 ? -30.483 -4.846 41.366 1.00 37.28 129 VAL A CA 1
ATOM 2028 C C . VAL A 1 260 ? -30.332 -3.778 40.278 1.00 36.55 129 VAL A C 1
ATOM 2029 O O . VAL A 1 260 ? -30.484 -4.063 39.088 1.00 37.77 129 VAL A O 1
ATOM 2033 N N . SER A 1 261 ? -29.878 -2.591 40.666 1.00 34.35 130 SER A N 1
ATOM 2034 C CA . SER A 1 261 ? -29.644 -1.531 39.687 1.00 39.34 130 SER A CA 1
ATOM 2035 C C . SER A 1 261 ? -28.442 -1.821 38.822 1.00 39.64 130 SER A C 1
ATOM 2036 O O . SER A 1 261 ? -28.480 -1.582 37.608 1.00 43.38 130 SER A O 1
ATOM 2039 N N . TYR A 1 262 ? -27.362 -2.287 39.442 1.00 31.75 131 TYR A N 1
ATOM 2040 C CA . TYR A 1 262 ? -26.145 -2.515 38.676 1.00 36.01 131 TYR A CA 1
ATOM 2041 C C . TYR A 1 262 ? -26.261 -3.610 37.606 1.00 34.51 131 TYR A C 1
ATOM 2042 O O . TYR A 1 262 ? -25.758 -3.423 36.500 1.00 33.35 131 TYR A O 1
ATOM 2051 N N . SER A 1 263 ? -27.039 -4.659 37.864 1.00 32.05 132 SER A N 1
ATOM 2052 C CA . SER A 1 263 ? -27.244 -5.725 36.872 1.00 37.44 132 SER A CA 1
ATOM 2053 C C . SER A 1 263 ? -27.794 -5.138 35.564 1.00 43.65 132 SER A C 1
ATOM 2054 O O . SER A 1 263 ? -27.272 -5.413 34.483 1.00 42.73 132 SER A O 1
ATOM 2057 N N . LYS A 1 264 ? -28.887 -4.383 35.660 1.00 45.89 133 LYS A N 1
ATOM 2058 C CA . LYS A 1 264 ? -29.495 -3.751 34.490 1.00 45.56 133 LYS A CA 1
ATOM 2059 C C . LYS A 1 264 ? -28.558 -2.756 33.763 1.00 39.56 133 LYS A C 1
ATOM 2060 O O . LYS A 1 264 ? -28.426 -2.811 32.540 1.00 35.45 133 LYS A O 1
ATOM 2066 N N . ALA A 1 265 ? -27.910 -1.864 34.511 1.00 35.12 134 ALA A N 1
ATOM 2067 C CA . ALA A 1 265 ? -26.973 -0.889 33.938 1.00 39.58 134 ALA A CA 1
ATOM 2068 C C . ALA A 1 265 ? -25.879 -1.633 33.177 1.00 47.26 134 ALA A C 1
ATOM 2069 O O . ALA A 1 265 ? -25.542 -1.277 32.039 1.00 48.52 134 ALA A O 1
ATOM 2071 N N . ARG A 1 266 ? -25.287 -2.625 33.847 1.00 42.73 135 ARG A N 1
ATOM 2072 C CA . ARG A 1 266 ? -24.202 -3.420 33.277 1.00 41.02 135 ARG A CA 1
ATOM 2073 C C . ARG A 1 266 ? -24.618 -4.257 32.059 1.00 44.83 135 ARG A C 1
ATOM 2074 O O . ARG A 1 266 ? -23.849 -4.364 31.093 1.00 47.25 135 ARG A O 1
ATOM 2082 N N . ALA A 1 267 ? -25.828 -4.819 32.090 1.00 41.09 136 ALA A N 1
ATOM 2083 C CA . ALA A 1 267 ? -26.386 -5.564 30.956 1.00 44.22 136 ALA A CA 1
ATOM 2084 C C . ALA A 1 267 ? -26.484 -4.672 29.714 1.00 48.27 136 ALA A C 1
ATOM 2085 O O . ALA A 1 267 ? -26.139 -5.083 28.605 1.00 53.02 136 ALA A O 1
ATOM 2087 N N . GLU A 1 268 ? -27.024 -3.474 29.903 1.00 44.89 137 GLU A N 1
ATOM 2088 C CA . GLU A 1 268 ? -27.174 -2.510 28.824 1.00 49.93 137 GLU A CA 1
ATOM 2089 C C . GLU A 1 268 ? -25.821 -2.089 28.230 1.00 55.59 137 GLU A C 1
ATOM 2090 O O . GLU A 1 268 ? -25.695 -1.890 27.021 1.00 58.84 137 GLU A O 1
ATOM 2096 N N . GLY A 1 269 ? -24.795 -2.028 29.070 1.00 53.25 138 GLY A N 1
ATOM 2097 C CA . GLY A 1 269 ? -23.445 -1.750 28.616 1.00 47.43 138 GLY A CA 1
ATOM 2098 C C . GLY A 1 269 ? -22.999 -2.814 27.644 1.00 45.58 138 GLY A C 1
ATOM 2099 O O . GLY A 1 269 ? -22.192 -2.566 26.751 1.00 47.00 138 GLY A O 1
ATOM 2100 N N . LEU A 1 270 ? -23.468 -4.032 27.876 1.00 46.54 139 LEU A N 1
ATOM 2101 C CA . LEU A 1 270 ? -23.117 -5.153 27.021 1.00 49.13 139 LEU A CA 1
ATOM 2102 C C . LEU A 1 270 ? -24.038 -5.229 25.788 1.00 50.86 139 LEU A C 1
ATOM 2103 O O . LEU A 1 270 ? -23.895 -6.126 24.959 1.00 52.34 139 LEU A O 1
ATOM 2108 N N . GLY A 1 271 ? -25.011 -4.328 25.676 1.00 49.19 140 GLY A N 1
ATOM 2109 C CA . GLY A 1 271 ? -25.897 -4.374 24.524 1.00 53.00 140 GLY A CA 1
ATOM 2110 C C . GLY A 1 271 ? -27.115 -5.252 24.761 1.00 58.41 140 GLY A C 1
ATOM 2111 O O . GLY A 1 271 ? -27.960 -5.444 23.880 1.00 59.45 140 GLY A O 1
ATOM 2112 N N . LEU A 1 272 ? -27.156 -5.859 25.939 1.00 57.87 141 LEU A N 1
ATOM 2113 C CA . LEU A 1 272 ? -28.282 -6.687 26.333 1.00 53.38 141 LEU A CA 1
ATOM 2114 C C . LEU A 1 272 ? -29.345 -5.885 27.082 1.00 52.77 141 LEU A C 1
ATOM 2115 O O . LEU A 1 272 ? -29.243 -4.664 27.245 1.00 51.29 141 LEU A O 1
ATOM 2120 N N . THR A 1 273 ? -30.375 -6.578 27.541 1.00 52.37 142 THR A N 1
ATOM 2121 C CA . THR A 1 273 ? -31.436 -5.898 28.258 1.00 55.84 142 THR A CA 1
ATOM 2122 C C . THR A 1 273 ? -31.848 -6.674 29.509 1.00 50.62 142 THR A C 1
ATOM 2123 O O . THR A 1 273 ? -31.766 -7.904 29.543 1.00 50.31 142 THR A O 1
ATOM 2127 N N . ALA A 1 274 ? -32.263 -5.954 30.548 1.00 42.68 143 ALA A N 1
ATOM 2128 C CA . ALA A 1 274 ? -32.674 -6.610 31.779 1.00 43.34 143 ALA A CA 1
ATOM 2129 C C . ALA A 1 274 ? -33.750 -5.852 32.535 1.00 52.79 143 ALA A C 1
ATOM 2130 O O . ALA A 1 274 ? -33.648 -5.692 33.757 1.00 53.97 143 ALA A O 1
ATOM 2132 N N . ASN A 1 275 ? -34.764 -5.354 31.828 1.00 65.26 144 ASN A N 1
ATOM 2133 C CA . ASN A 1 275 ? -35.864 -4.677 32.511 1.00 70.42 144 ASN A CA 1
ATOM 2134 C C . ASN A 1 275 ? -36.953 -5.674 32.904 1.00 61.71 144 ASN A C 1
ATOM 2135 O O . ASN A 1 275 ? -37.927 -5.856 32.173 1.00 60.44 144 ASN A O 1
ATOM 2140 N N . VAL A 1 276 ? -36.807 -6.262 34.089 1.00 54.70 145 VAL A N 1
ATOM 2141 C CA . VAL A 1 276 ? -37.727 -7.273 34.610 1.00 53.41 145 VAL A CA 1
ATOM 2142 C C . VAL A 1 276 ? -37.587 -7.281 36.122 1.00 54.44 145 VAL A C 1
ATOM 2143 O O . VAL A 1 276 ? -36.772 -6.543 36.676 1.00 56.85 145 VAL A O 1
ATOM 2147 N N . GLY A 1 277 ? -38.364 -8.143 36.770 1.00 55.14 146 GLY A N 1
ATOM 2148 C CA . GLY A 1 277 ? -38.349 -8.332 38.214 1.00 57.73 146 GLY A CA 1
ATOM 2149 C C . GLY A 1 277 ? -39.544 -7.765 38.962 1.00 57.86 146 GLY A C 1
ATOM 2150 O O . GLY A 1 277 ? -40.158 -6.792 38.536 1.00 59.31 146 GLY A O 1
ATOM 2151 N N . ILE A 1 278 ? -39.892 -8.414 40.069 1.00 59.60 147 ILE A N 1
ATOM 2152 C CA . ILE A 1 278 ? -41.015 -7.989 40.894 1.00 66.09 147 ILE A CA 1
ATOM 2153 C C . ILE A 1 278 ? -40.766 -6.659 41.615 1.00 75.06 147 ILE A C 1
ATOM 2154 O O . ILE A 1 278 ? -41.688 -5.880 41.847 1.00 77.45 147 ILE A O 1
ATOM 2159 N N . ALA A 1 279 ? -39.512 -6.401 41.961 1.00 83.55 148 ALA A N 1
ATOM 2160 C CA . ALA A 1 279 ? -39.173 -5.214 42.727 1.00 87.78 148 ALA A CA 1
ATOM 2161 C C . ALA A 1 279 ? -38.779 -4.098 41.785 1.00 95.65 148 ALA A C 1
ATOM 2162 O O . ALA A 1 279 ? -37.831 -4.221 41.014 1.00 97.92 148 ALA A O 1
ATOM 2164 N N . GLU A 1 280 ? -39.490 -2.987 41.890 1.00 105.35 149 GLU A N 1
ATOM 2165 C CA . GLU A 1 280 ? -39.187 -1.822 41.089 1.00 107.34 149 GLU A CA 1
ATOM 2166 C C . GLU A 1 280 ? -38.751 -0.729 42.041 1.00 99.78 149 GLU A C 1
ATOM 2167 O O . GLU A 1 280 ? -39.144 -0.723 43.204 1.00 102.38 149 GLU A O 1
ATOM 2173 N N . ARG A 1 281 ? -37.905 0.170 41.554 1.00 91.04 150 ARG A N 1
ATOM 2174 C CA . ARG A 1 281 ? -37.291 1.169 42.411 1.00 79.42 150 ARG A CA 1
ATOM 2175 C C . ARG A 1 281 ? -38.276 2.047 43.184 1.00 74.39 150 ARG A C 1
ATOM 2176 O O . ARG A 1 281 ? -38.135 2.201 44.392 1.00 78.21 150 ARG A O 1
ATOM 2184 N N . SER A 1 282 ? -39.295 2.580 42.517 1.00 71.51 151 SER A N 1
ATOM 2185 C CA . SER A 1 282 ? -40.275 3.424 43.211 1.00 71.40 151 SER A CA 1
ATOM 2186 C C . SER A 1 282 ? -41.096 2.631 44.226 1.00 66.57 151 SER A C 1
ATOM 2187 O O . SER A 1 282 ? -41.374 3.110 45.322 1.00 67.90 151 SER A O 1
ATOM 2190 N N . GLU A 1 283 ? -41.424 1.394 43.880 1.00 58.53 152 GLU A N 1
ATOM 2191 C CA . GLU A 1 283 ? -42.231 0.552 44.738 1.00 62.34 152 GLU A CA 1
ATOM 2192 C C . GLU A 1 283 ? -41.439 0.205 45.992 1.00 61.97 152 GLU A C 1
ATOM 2193 O O . GLU A 1 283 ? -41.952 0.324 47.106 1.00 67.27 152 GLU A O 1
ATOM 2199 N N . ARG A 1 284 ? -40.191 -0.212 45.811 1.00 58.97 153 ARG A N 1
ATOM 2200 C CA . ARG A 1 284 ? -39.285 -0.407 46.933 1.00 61.38 153 ARG A CA 1
ATOM 2201 C C . ARG A 1 284 ? -39.238 0.845 47.818 1.00 51.56 153 ARG A C 1
ATOM 2202 O O . ARG A 1 284 ? -39.396 0.751 49.027 1.00 56.40 153 ARG A O 1
ATOM 2210 N N . LEU A 1 285 ? -39.043 2.014 47.215 1.00 40.35 154 LEU A N 1
ATOM 2211 C CA . LEU A 1 285 ? -39.070 3.270 47.962 1.00 46.35 154 LEU A CA 1
ATOM 2212 C C . LEU A 1 285 ? -40.339 3.509 48.797 1.00 45.21 154 LEU A C 1
ATOM 2213 O O . LEU A 1 285 ? -40.273 3.907 49.963 1.00 45.17 154 LEU A O 1
ATOM 2218 N N . VAL A 1 286 ? -41.493 3.257 48.195 1.00 46.17 155 VAL A N 1
ATOM 2219 C CA . VAL A 1 286 ? -42.763 3.555 48.833 1.00 46.94 155 VAL A CA 1
ATOM 2220 C C . VAL A 1 286 ? -42.962 2.748 50.120 1.00 41.06 155 VAL A C 1
ATOM 2221 O O . VAL A 1 286 ? -43.248 3.324 51.171 1.00 40.81 155 VAL A O 1
ATOM 2225 N N . VAL A 1 287 ? -42.805 1.429 50.052 1.00 36.75 156 VAL A N 1
ATOM 2226 C CA . VAL A 1 287 ? -43.043 0.604 51.226 1.00 37.37 156 VAL A CA 1
ATOM 2227 C C . VAL A 1 287 ? -42.091 0.967 52.365 1.00 39.13 156 VAL A C 1
ATOM 2228 O O . VAL A 1 287 ? -42.494 1.043 53.525 1.00 45.55 156 VAL A O 1
ATOM 2232 N N . VAL A 1 288 ? -40.835 1.219 52.040 1.00 35.50 157 VAL A N 1
ATOM 2233 C CA . VAL A 1 288 ? -39.850 1.605 53.056 1.00 37.02 157 VAL A CA 1
ATOM 2234 C C . VAL A 1 288 ? -40.246 2.928 53.734 1.00 34.85 157 VAL A C 1
ATOM 2235 O O . VAL A 1 288 ? -40.197 3.074 54.957 1.00 34.97 157 VAL A O 1
ATOM 2239 N N . LEU A 1 289 ? -40.598 3.911 52.920 1.00 36.32 158 LEU A N 1
ATOM 2240 C CA . LEU A 1 289 ? -40.974 5.212 53.435 1.00 38.03 158 LEU A CA 1
ATOM 2241 C C . LEU A 1 289 ? -42.219 5.149 54.306 1.00 40.76 158 LEU A C 1
ATOM 2242 O O . LEU A 1 289 ? -42.265 5.789 55.372 1.00 40.82 158 LEU A O 1
ATOM 2247 N N . VAL A 1 290 ? -43.227 4.389 53.859 1.00 38.58 159 VAL A N 1
ATOM 2248 C CA . VAL A 1 290 ? -44.463 4.270 54.631 1.00 38.81 159 VAL A CA 1
ATOM 2249 C C . VAL A 1 290 ? -44.191 3.630 56.010 1.00 37.01 159 VAL A C 1
ATOM 2250 O O . VAL A 1 290 ? -44.645 4.134 57.052 1.00 36.39 159 VAL A O 1
ATOM 2254 N N . ALA A 1 291 ? -43.444 2.532 56.018 1.00 30.35 160 ALA A N 1
ATOM 2255 C CA . ALA A 1 291 ? -43.134 1.851 57.269 1.00 29.89 160 ALA A CA 1
ATOM 2256 C C . ALA A 1 291 ? -42.339 2.731 58.211 1.00 33.23 160 ALA A C 1
ATOM 2257 O O . ALA A 1 291 ? -42.614 2.784 59.402 1.00 32.30 160 ALA A O 1
ATOM 2259 N N . THR A 1 292 ? -41.299 3.369 57.684 1.00 37.97 161 THR A N 1
ATOM 2260 C CA . THR A 1 292 ? -40.445 4.219 58.510 1.00 40.74 161 THR A CA 1
ATOM 2261 C C . THR A 1 292 ? -41.238 5.385 59.073 1.00 38.75 161 THR A C 1
ATOM 2262 O O . THR A 1 292 ? -41.110 5.711 60.254 1.00 38.08 161 THR A O 1
ATOM 2266 N N . GLY A 1 293 ? -42.109 5.967 58.253 1.00 38.84 162 GLY A N 1
ATOM 2267 C CA . GLY A 1 293 ? -42.934 7.066 58.722 1.00 38.42 162 GLY A CA 1
ATOM 2268 C C . GLY A 1 293 ? -43.825 6.592 59.850 1.00 43.37 162 GLY A C 1
ATOM 2269 O O . GLY A 1 293 ? -43.936 7.249 60.894 1.00 46.91 162 GLY A O 1
ATOM 2270 N N . LEU A 1 294 ? -44.438 5.428 59.657 1.00 40.93 163 LEU A N 1
ATOM 2271 C CA . LEU A 1 294 ? -45.278 4.822 60.686 1.00 40.18 163 LEU A CA 1
ATOM 2272 C C . LEU A 1 294 ? -44.496 4.632 61.992 1.00 42.15 163 LEU A C 1
ATOM 2273 O O . LEU A 1 294 ? -44.959 5.034 63.052 1.00 45.36 163 LEU A O 1
ATOM 2278 N N . VAL A 1 295 ? -43.292 4.063 61.915 1.00 40.09 164 VAL A N 1
ATOM 2279 C CA . VAL A 1 295 ? -42.477 3.872 63.108 1.00 34.34 164 VAL A CA 1
ATOM 2280 C C . VAL A 1 295 ? -42.177 5.226 63.738 1.00 37.41 164 VAL A C 1
ATOM 2281 O O . VAL A 1 295 ? -42.154 5.351 64.962 1.00 46.82 164 VAL A O 1
ATOM 2285 N N . GLY A 1 296 ? -42.000 6.252 62.913 1.00 34.65 165 GLY A N 1
ATOM 2286 C CA . GLY A 1 296 ? -41.796 7.594 63.430 1.00 34.62 165 GLY A CA 1
ATOM 2287 C C . GLY A 1 296 ? -43.017 8.154 64.158 1.00 40.30 165 GLY A C 1
ATOM 2288 O O . GLY A 1 296 ? -42.898 9.133 64.901 1.00 39.74 165 GLY A O 1
ATOM 2289 N N . LEU A 1 297 ? -44.194 7.568 63.908 1.00 46.89 166 LEU A N 1
ATOM 2290 C CA . LEU A 1 297 ? -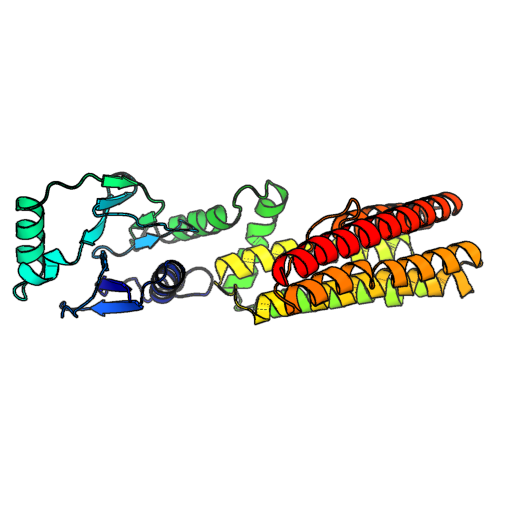45.452 7.952 64.577 1.00 48.24 166 LEU A CA 1
ATOM 2291 C C . LEU A 1 297 ? -45.767 7.088 65.802 1.00 49.52 166 LEU A C 1
ATOM 2292 O O . LEU A 1 297 ? -46.850 7.211 66.401 1.00 55.13 166 LEU A O 1
ATOM 2297 N N . GLY A 1 298 ? -44.868 6.172 66.136 1.00 38.46 167 GLY A N 1
ATOM 2298 C CA . GLY A 1 298 ? -45.053 5.376 67.331 1.00 38.84 167 GLY A CA 1
ATOM 2299 C C . GLY A 1 298 ? -45.496 3.945 67.081 1.00 39.76 167 GLY A C 1
ATOM 2300 O O . GLY A 1 298 ? -45.714 3.195 68.020 1.00 39.57 167 GLY A O 1
ATOM 2301 N N . ILE A 1 299 ? -45.630 3.556 65.820 1.00 39.20 168 ILE A N 1
ATOM 2302 C CA . ILE A 1 299 ? -45.963 2.169 65.497 1.00 42.39 168 ILE A CA 1
ATOM 2303 C C . ILE A 1 299 ? -44.788 1.266 65.892 1.00 43.01 168 ILE A C 1
ATOM 2304 O O . ILE A 1 299 ? -43.626 1.668 65.756 1.00 50.96 168 ILE A O 1
ATOM 2309 N N . PRO A 1 300 ? -45.082 0.076 66.446 1.00 37.94 169 PRO A N 1
ATOM 2310 C CA . PRO A 1 300 ? -44.052 -0.914 66.814 1.00 39.34 169 PRO A CA 1
ATOM 2311 C C . PRO A 1 300 ? -43.048 -1.193 65.690 1.00 43.57 169 PRO A C 1
ATOM 2312 O O . PRO A 1 300 ? -43.440 -1.337 64.516 1.00 45.55 169 PRO A O 1
ATOM 2316 N N . SER A 1 301 ? -41.762 -1.230 66.030 1.00 44.57 170 SER A N 1
ATOM 2317 C CA . SER A 1 301 ? -40.722 -1.250 65.001 1.00 40.29 170 SER A CA 1
ATOM 2318 C C . SER A 1 301 ? -40.702 -2.575 64.219 1.00 36.60 170 SER A C 1
ATOM 2319 O O . SER A 1 301 ? -40.110 -2.648 63.133 1.00 35.10 170 SER A O 1
ATOM 2322 N N . TRP A 1 302 ? -41.406 -3.600 64.711 1.00 32.99 171 TRP A N 1
ATOM 2323 C CA . TRP A 1 302 ? -41.372 -4.892 64.022 1.00 34.05 171 TRP A CA 1
ATOM 2324 C C . TRP A 1 302 ? -42.030 -4.805 62.633 1.00 37.78 171 TRP A C 1
ATOM 2325 O O . TRP A 1 302 ? -41.754 -5.636 61.747 1.00 35.06 171 TRP A O 1
ATOM 2336 N N . VAL A 1 303 ? -42.900 -3.805 62.459 1.00 36.82 172 VAL A N 1
ATOM 2337 C CA . VAL A 1 303 ? -43.539 -3.523 61.178 1.00 36.85 172 VAL A CA 1
ATOM 2338 C C . VAL A 1 303 ? -42.469 -3.223 60.146 1.00 38.05 172 VAL A C 1
ATOM 2339 O O . VAL A 1 303 ? -42.534 -3.726 59.017 1.00 39.79 172 VAL A O 1
ATOM 2343 N N . LEU A 1 304 ? -41.503 -2.377 60.515 1.00 39.32 173 LEU A N 1
ATOM 2344 C CA . LEU A 1 304 ? -40.367 -2.086 59.640 1.00 33.75 173 LEU A CA 1
ATOM 2345 C C . LEU A 1 304 ? -39.495 -3.324 59.400 1.00 31.27 173 LEU A C 1
ATOM 2346 O O . LEU A 1 304 ? -38.984 -3.536 58.312 1.00 34.45 173 LEU A O 1
ATOM 2351 N N . LEU A 1 305 ? -39.315 -4.140 60.426 1.00 35.97 174 LEU A N 1
ATOM 2352 C CA . LEU A 1 305 ? -38.489 -5.346 60.296 1.00 37.94 174 LEU A CA 1
ATOM 2353 C C . LEU A 1 305 ? -39.061 -6.279 59.225 1.00 37.03 174 LEU A C 1
ATOM 2354 O O . LEU A 1 305 ? -38.335 -6.748 58.336 1.00 37.23 174 LEU A O 1
ATOM 2359 N N . VAL A 1 306 ? -40.371 -6.531 59.316 1.00 31.86 175 VAL A N 1
ATOM 2360 C CA . VAL A 1 306 ? -41.080 -7.402 58.382 1.00 33.38 175 VAL A CA 1
ATOM 2361 C C . VAL A 1 306 ? -40.939 -6.861 56.968 1.00 39.28 175 VAL A C 1
ATOM 2362 O O . VAL A 1 306 ? -40.643 -7.603 56.030 1.00 44.15 175 VAL A O 1
ATOM 2366 N N . VAL A 1 307 ? -41.168 -5.565 56.812 1.00 36.25 176 VAL A N 1
ATOM 2367 C CA . VAL A 1 307 ? -41.107 -4.974 55.503 1.00 31.65 176 VAL A CA 1
ATOM 2368 C C . VAL A 1 307 ? -39.699 -5.076 54.889 1.00 36.80 176 VAL A C 1
ATOM 2369 O O . VAL A 1 307 ? -39.553 -5.357 53.698 1.00 43.90 176 VAL A O 1
ATOM 2373 N N . LEU A 1 308 ? -38.666 -4.993 55.722 1.00 30.55 177 LEU A N 1
ATOM 2374 C CA . LEU A 1 308 ? -37.293 -5.068 55.234 1.00 32.33 177 LEU A CA 1
ATOM 2375 C C . LEU A 1 308 ? -36.970 -6.492 54.787 1.00 34.31 177 LEU A C 1
ATOM 2376 O O . LEU A 1 308 ? -36.307 -6.716 53.772 1.00 34.93 177 LEU A O 1
ATOM 2381 N N . ILE A 1 309 ? -37.480 -7.461 55.536 1.00 35.00 178 ILE A N 1
ATOM 2382 C CA . ILE A 1 309 ? -37.303 -8.854 55.174 1.00 38.98 178 ILE A CA 1
ATOM 2383 C C . ILE A 1 309 ? -37.926 -9.153 53.804 1.00 45.08 178 ILE A C 1
ATOM 2384 O O . ILE A 1 309 ? -37.267 -9.732 52.924 1.00 48.79 178 ILE A O 1
ATOM 2389 N N . VAL A 1 310 ? -39.190 -8.760 53.637 1.00 36.29 179 VAL A N 1
ATOM 2390 C CA . VAL A 1 310 ? -39.933 -8.976 52.398 1.00 37.34 179 VAL A CA 1
ATOM 2391 C C . VAL A 1 310 ? -39.216 -8.282 51.240 1.00 34.35 179 VAL A C 1
ATOM 2392 O O . VAL A 1 310 ? -39.150 -8.818 50.120 1.00 35.77 179 VAL A O 1
ATOM 2396 N N . LEU A 1 311 ? -38.751 -7.064 51.493 1.00 31.03 180 LEU A N 1
ATOM 2397 C CA . LEU A 1 311 ? -37.982 -6.316 50.501 1.00 42.75 180 LEU A CA 1
ATOM 2398 C C . LEU A 1 311 ? -36.638 -7.021 50.141 1.00 43.63 180 LEU A C 1
ATOM 2399 O O . LEU A 1 311 ? -36.208 -7.016 48.972 1.00 44.04 180 LEU A O 1
ATOM 2404 N N . ALA A 1 312 ? -35.959 -7.584 51.140 1.00 34.78 181 ALA A N 1
ATOM 2405 C CA . ALA A 1 312 ? -34.731 -8.332 50.882 1.00 38.41 181 ALA A CA 1
ATOM 2406 C C . ALA A 1 312 ? -35.039 -9.494 49.934 1.00 45.03 181 ALA A C 1
ATOM 2407 O O . ALA A 1 312 ? -34.371 -9.678 48.919 1.00 44.31 181 ALA A O 1
ATOM 2409 N N . ILE A 1 313 ? -36.058 -10.278 50.279 1.00 47.73 182 ILE A N 1
ATOM 2410 C CA . ILE A 1 313 ? -36.433 -11.438 49.474 1.00 49.65 182 ILE A CA 1
ATOM 2411 C C . ILE A 1 313 ? -36.851 -11.073 48.053 1.00 51.42 182 ILE A C 1
ATOM 2412 O O . ILE A 1 313 ? -36.440 -11.729 47.103 1.00 54.78 182 ILE A O 1
ATOM 2417 N N . ALA A 1 314 ? -37.671 -10.035 47.919 1.00 47.81 183 ALA A N 1
ATOM 2418 C CA . ALA A 1 314 ? -38.103 -9.530 46.612 1.00 41.52 183 ALA A CA 1
ATOM 2419 C C . ALA A 1 314 ? -36.898 -9.065 45.755 1.00 42.92 183 ALA A C 1
ATOM 2420 O O . ALA A 1 314 ? -36.913 -9.224 44.519 1.00 37.67 183 ALA A O 1
ATOM 2422 N N . SER A 1 315 ? -35.915 -8.402 46.390 1.00 40.98 184 SER A N 1
ATOM 2423 C CA . SER A 1 315 ? -34.698 -7.988 45.685 1.00 42.90 184 SER A CA 1
ATOM 2424 C C . SER A 1 315 ? -33.900 -9.190 45.209 1.00 42.19 184 SER A C 1
ATOM 2425 O O . SER A 1 315 ? -33.363 -9.187 44.101 1.00 43.36 184 SER A O 1
ATOM 2428 N N . VAL A 1 316 ? -33.798 -10.208 46.052 1.00 41.40 185 VAL A N 1
ATOM 2429 C CA . VAL A 1 316 ? -33.067 -11.406 45.656 1.00 44.50 185 VAL A CA 1
ATOM 2430 C C . VAL A 1 316 ? -33.704 -12.050 44.421 1.00 46.30 185 VAL A C 1
ATOM 2431 O O . VAL A 1 316 ? -32.990 -12.315 43.445 1.00 48.50 185 VAL A O 1
ATOM 2435 N N . VAL A 1 317 ? -35.014 -12.305 44.434 1.00 39.37 186 VAL A N 1
ATOM 2436 C CA . VAL A 1 317 ? -35.611 -12.952 43.255 1.00 49.45 186 VAL A CA 1
ATOM 2437 C C . VAL A 1 317 ? -35.505 -12.036 42.029 1.00 48.94 186 VAL A C 1
ATOM 2438 O O . VAL A 1 317 ? -35.336 -12.523 40.921 1.00 55.86 186 VAL A O 1
ATOM 2442 N N . THR A 1 318 ? -35.535 -10.719 42.225 1.00 38.00 187 THR A N 1
ATOM 2443 C CA . THR A 1 318 ? -35.374 -9.780 41.109 1.00 38.06 187 THR A CA 1
ATOM 2444 C C . THR A 1 318 ? -33.988 -9.913 40.484 1.00 45.16 187 THR A C 1
ATOM 2445 O O . THR A 1 318 ? -33.860 -9.956 39.248 1.00 47.32 187 THR A O 1
ATOM 2449 N N . ILE A 1 319 ? -32.953 -9.939 41.332 1.00 41.58 188 ILE A N 1
ATOM 2450 C CA . ILE A 1 319 ? -31.592 -10.170 40.871 1.00 36.68 188 ILE A CA 1
ATOM 2451 C C . ILE A 1 319 ? -31.532 -11.453 40.028 1.00 38.78 188 ILE A C 1
ATOM 2452 O O . ILE A 1 319 ? -30.976 -11.468 38.927 1.00 43.28 188 ILE A O 1
ATOM 2457 N N . PHE A 1 320 ? -32.113 -12.527 40.551 1.00 38.04 189 PHE A N 1
ATOM 2458 C CA . PHE A 1 320 ? -32.159 -13.798 39.837 1.00 47.02 189 PHE A CA 1
ATOM 2459 C C . PHE A 1 320 ? -32.841 -13.637 38.470 1.00 51.21 189 PHE A C 1
ATOM 2460 O O . PHE A 1 320 ? -32.350 -14.128 37.444 1.00 49.75 189 PHE A O 1
ATOM 2468 N N . GLN A 1 321 ? -33.968 -12.933 38.455 1.00 48.67 190 GLN A N 1
ATOM 2469 C CA . GLN A 1 321 ? -34.671 -12.717 37.199 1.00 47.74 190 GLN A CA 1
ATOM 2470 C C . GLN A 1 321 ? -33.747 -12.016 36.198 1.00 43.30 190 GLN A C 1
ATOM 2471 O O . GLN A 1 321 ? -33.645 -12.441 35.049 1.00 44.87 190 GLN A O 1
ATOM 2477 N N . ARG A 1 322 ? -33.123 -10.920 36.616 1.00 37.75 191 ARG A N 1
ATOM 2478 C CA . ARG A 1 322 ? -32.263 -10.160 35.713 1.00 40.55 191 ARG A CA 1
ATOM 2479 C C . ARG A 1 322 ? -31.029 -10.934 35.241 1.00 45.94 191 ARG A C 1
ATOM 2480 O O . ARG A 1 322 ? -30.751 -10.987 34.038 1.00 49.35 191 ARG A O 1
ATOM 2488 N N . VAL A 1 323 ? -30.329 -11.567 36.176 1.00 42.43 192 VAL A N 1
ATOM 2489 C CA . VAL A 1 323 ? -29.140 -12.356 35.859 1.00 44.94 192 VAL A CA 1
ATOM 2490 C C . VAL A 1 323 ? -29.483 -13.513 34.905 1.00 50.19 192 VAL A C 1
ATOM 2491 O O . VAL A 1 323 ? -28.715 -13.838 33.979 1.00 46.73 192 VAL A O 1
ATOM 2495 N N . LEU A 1 324 ? -30.634 -14.143 35.130 1.00 50.44 193 LEU A N 1
ATOM 2496 C CA . LEU A 1 324 ? -31.076 -15.234 34.266 1.00 47.55 193 LEU A CA 1
ATOM 2497 C C . LEU A 1 324 ? -31.361 -14.773 32.833 1.00 50.62 193 LEU A C 1
ATOM 2498 O O . LEU A 1 324 ? -31.002 -15.451 31.866 1.00 51.55 193 LEU A O 1
ATOM 2503 N N . THR A 1 325 ? -32.063 -13.658 32.683 1.00 50.91 194 THR A N 1
ATOM 2504 C CA . THR A 1 325 ? -32.426 -13.227 31.342 1.00 50.57 194 THR A CA 1
ATOM 2505 C C . THR A 1 325 ? -31.199 -12.704 30.579 1.00 53.47 194 THR A C 1
ATOM 2506 O O . THR A 1 325 ? -31.124 -12.864 29.352 1.00 56.87 194 THR A O 1
ATOM 2510 N N . VAL A 1 326 ? -30.241 -12.073 31.267 1.00 50.65 195 VAL A N 1
ATOM 2511 C CA . VAL A 1 326 ? -29.065 -11.609 30.530 1.00 49.03 195 VAL A CA 1
ATOM 2512 C C . VAL A 1 326 ? -28.269 -12.818 30.070 1.00 44.12 195 VAL A C 1
ATOM 2513 O O . VAL A 1 326 ? -27.678 -12.802 28.998 1.00 40.95 195 VAL A O 1
ATOM 2517 N N . ARG A 1 327 ? -28.321 -13.894 30.849 1.00 43.06 196 ARG A N 1
ATOM 2518 C CA . ARG A 1 327 ? -27.650 -15.126 30.475 1.00 41.13 196 ARG A CA 1
ATOM 2519 C C . ARG A 1 327 ? -28.258 -15.720 29.219 1.00 44.41 196 ARG A C 1
ATOM 2520 O O . ARG A 1 327 ? -27.531 -16.073 28.298 1.00 48.93 196 ARG A O 1
ATOM 2528 N N . GLU A 1 328 ? -29.586 -15.800 29.166 1.00 47.24 197 GLU A N 1
ATOM 2529 C CA . GLU A 1 328 ? -30.270 -16.327 27.984 1.00 49.92 197 GLU A CA 1
ATOM 2530 C C . GLU A 1 328 ? -29.911 -15.501 26.752 1.00 46.53 197 GLU A C 1
ATOM 2531 O O . GLU A 1 328 ? -29.591 -16.045 25.699 1.00 52.68 197 GLU A O 1
ATOM 2533 N N . GLN A 1 329 ? -29.969 -14.184 26.888 1.00 42.91 198 GLN A N 1
ATOM 2534 C CA . GLN A 1 329 ? -29.604 -13.280 25.798 1.00 47.59 198 GLN A CA 1
ATOM 2535 C C . GLN A 1 329 ? -28.143 -13.451 25.345 1.00 54.86 198 GLN A C 1
ATOM 2536 O O . GLN A 1 329 ? -27.861 -13.580 24.149 1.00 56.52 198 GLN A O 1
ATOM 2542 N N . ALA A 1 330 ? -27.223 -13.477 26.308 1.00 55.23 199 ALA A N 1
ATOM 2543 C CA . ALA A 1 330 ? -25.800 -13.582 26.015 1.00 51.31 199 ALA A CA 1
ATOM 2544 C C . ALA A 1 330 ? -25.469 -14.899 25.309 1.00 54.01 199 ALA A C 1
ATOM 2545 O O . ALA A 1 330 ? -24.774 -14.906 24.293 1.00 52.67 199 ALA A O 1
ATOM 2547 N N . LYS A 1 331 ? -25.929 -16.009 25.878 1.00 58.28 200 LYS A N 1
ATOM 2548 C CA . LYS A 1 331 ? -25.690 -17.332 25.308 1.00 63.96 200 LYS A CA 1
ATOM 2549 C C . LYS A 1 331 ? -26.343 -17.508 23.926 1.00 70.59 200 LYS A C 1
ATOM 2550 O O . LYS A 1 331 ? -25.822 -18.236 23.073 1.00 73.25 200 LYS A O 1
ATOM 2556 N N . ALA A 1 332 ? -27.464 -16.827 23.699 1.00 70.84 201 ALA A N 1
ATOM 2557 C CA . ALA A 1 332 ? -28.149 -16.907 22.416 1.00 73.00 201 ALA A CA 1
ATOM 2558 C C . ALA A 1 332 ? -27.439 -16.052 21.380 1.00 77.17 201 ALA A C 1
ATOM 2559 O O . ALA A 1 332 ? -27.428 -16.375 20.195 1.00 75.37 201 ALA A O 1
ATOM 2561 N N . TRP A 1 333 ? -26.832 -14.967 21.839 1.00 83.11 202 TRP A N 1
ATOM 2562 C CA . TRP A 1 333 ? -26.135 -14.062 20.950 1.00 90.08 202 TRP A CA 1
ATOM 2563 C C . TRP A 1 333 ? -24.826 -14.674 20.461 1.00 98.08 202 TRP A C 1
ATOM 2564 O O . TRP A 1 333 ? -24.453 -14.498 19.304 1.00 104.30 202 TRP A O 1
ATOM 2575 N N . THR A 1 334 ? -24.145 -15.422 21.327 1.00 103.19 203 THR A N 1
ATOM 2576 C CA . THR A 1 334 ? -22.895 -16.079 20.943 1.00 107.96 203 THR A CA 1
ATOM 2577 C C . THR A 1 334 ? -23.139 -17.217 19.951 1.00 115.27 203 THR A C 1
ATOM 2578 O O . THR A 1 334 ? -22.238 -17.594 19.207 1.00 117.25 203 THR A O 1
ATOM 2582 N N . ALA A 1 335 ? -24.350 -17.774 19.959 1.00 76.60 204 ALA A N 1
ATOM 2583 C CA . ALA A 1 335 ? -24.715 -18.859 19.041 1.00 76.99 204 ALA A CA 1
ATOM 2584 C C . ALA A 1 335 ? -25.725 -18.411 17.975 1.00 80.64 204 ALA A C 1
ATOM 2585 O O . ALA A 1 335 ? -25.409 -17.640 17.063 1.00 82.50 204 ALA A O 1
#

Nearest PDB structures (foldseek):
  5d91-assembly1_A  TM=1.003E+00  e=3.994E-55  Archaeoglobus fulgidus DSM 4304
  5d92-assembly1_A  TM=9.399E-01  e=6.175E-49  Archaeoglobus fulgidus DSM 4304
  5d92-assembly2_B  TM=8.960E-01  e=6.499E-49  Archaeoglobus fulgidus DSM 4304
  5d92-assembly2_C  TM=9.002E-01  e=1.549E-48  Archaeoglobus fulgidus DSM 4304
  4o6m-assembly1_A  TM=8.025E-01  e=2.670E-31  Archaeoglobus fulgidus DSM 4304

InterPro domains:
  IPR000462 CDP-alcohol phosphatidyltransferase [PF01066] (27-179)
  IPR043130 CDP-alcohol phosphatidyltransferase, transmembrane domain [G3DSA:1.20.120.1760] (7-205)
  IPR044268 Phosphatidylinositol phosphate synthase PgsA1 [MF_02241] (2-203)
  IPR044268 Phosphatidylinositol phosphate synthase PgsA1 [NF045883] (5-199)
  IPR048254 CDP-alcohol phosphatidyltransferase, conserved site [PS00379] (69-91)

Sequence (335 aa):
MRLAYVKNHEIYGEKLLGLTLRERIEKTLQRAGFDVRFFDELSLEEAEDYLIILEPVLILERDLLLEGRKILVSDGFTVGYFFGGDFRTVFDGNLQSSIEKYLSLNNLESYEIWAIKLSNDNLKTAEKLLLSSLIGSRGLFAAIFLPIARLLADWGVSPDAVTVVGTLGVMAGALIFYPMGQLFWGTVVITVFVFSDIIDGLMARLLFREGPWGAFLDDSYLDRVGDSSVFTGIVIWFFLGGANPTIAILALICLVLSSSLVSYSKARAEGLGLTANVGIAERSERLVVVLVATGLVGLGIPSWVLLVVLIVLAIASVVTIFQRVLTVREQAKAWTA

Radius of gyration: 26.31 Å; Cα contacts (8 Å, |Δi|>4): 477; chains: 1; bounding box: 36×56×81 Å

Foldseek 3Di:
DAAEEEEDDDQQQDDALQRGLVVQVCLQVVVQPYHYDYDPFDDDDQDFKYKYFYFRKHFQFRHDHDDDFAFEDEPPDRGIGIDGRCLVVQDPRHDVRSVVVVCVVDPHYYDYGHMDGDDPVCSVVVSVSNLVSLCPPVDPLLVVCSVVLSVCSVVNHALLNLLVVLLVQLLCLQVPCLQVPQLQVSLVSNVVSVCSVSSSSSNCSSVVPPDPVVVVSNLVSLLSNVLSNLVSNLNNCVPVVVHNLLNVLSVLLSVLVVLLSCLQVVLVVVVHGFPDFPDDSVVLVVLLSVLSNVVSVVPDNVSSVVSSVVSSVRSVVSSVSRVVRSVVVVVVVVD

Organism: Renibacterium salmoninarum (strain ATCC 33209 / DSM 20767 / JCM 11484 / NBRC 15589 / NCIMB 2235) (NCBI:txid288705)

CATH classification: 3.90.550.30 (+1 more: 1.20.120.1760)

B-factor: mean 72.52, std 32.96, range [27.04, 180.02]

Secondary structure (DSSP, 8-state):
--EEEEE--SGGGSEETTEEHHHHHHHHHHHTT-EEEEESS------S-EEEE-S-EEE--SS----SSEEEEETTEEEEEEE-GGGGGT--S-HHHHHHHHHHH----EEE--EEE--STTHHHHHHHHHHHTTTT--HHHHTTHHHHHHHHHTT--HHHHHHHHHHHHHHIIIIIHHHT-HHHHHHHHHHHHTHHHHHHHHHHHTT--SHHHHHHHHHHHHHHHHHHHHHHHHHHHTTT--HHHHHHHHHHHHHHHHHHHHHHHHHHTT------S--HHHHHHHHHHHHHHHHTT--THHHHHHHHHHHHHHHHHHHHHHHHHHHHHHHHH-

Solvent-accessible surface area: 17438 Å² total; per-residue (Å²): 205,64,18,0,2,0,68,51,36,165,20,3,57,89,146,10,5,26,22,28,2,92,69,6,3,50,75,16,0,92,134,19,40,3,87,22,117,44,14,116,123,13,81,40,78,167,29,118,27,2,0,0,4,47,99,20,3,8,16,9,50,76,107,17,145,14,76,47,106,26,33,4,23,3,120,76,119,58,6,1,34,6,0,4,27,68,0,46,123,19,34,94,47,62,28,148,58,0,10,116,108,1,64,98,120,46,152,43,142,52,104,98,5,106,10,24,27,14,46,114,137,38,48,78,70,0,46,59,57,14,8,50,26,6,36,46,120,132,34,135,136,2,29,86,35,22,75,70,0,92,80,30,2,81,175,68,44,45,10,40,41,14,17,61,85,2,16,109,8,13,62,34,0,0,63,95,66,0,43,128,25,77,8,68,144,0,12,44,31,0,53,99,72,46,75,15,54,50,20,15,20,1,0,23,70,0,23,48,123,94,33,125,139,25,61,110,20,61,69,125,26,27,50,49,4,3,32,9,1,3,45,0,0,19,66,51,7,90,134,48,21,80,31,78,71,0,0,87,25,0,80,74,1,36,72,24,0,41,87,3,32,141,20,59,62,130,7,90,64,104,70,37,77,1,112,66,29,111,10,83,67,53,101,10,13,86,68,1,15,84,3,0,7,67,22,33,114,64,65,77,37,155,37,0,43,71,35,0,68,90,10,13,103,19,1,65,59,0,31,132,68,20,72,112,39,32,135,65,46,35,110,72,203,101,120